Protein AF-A0A4Y2M0M2-F1 (afdb_monomer_lite)

Organism: Araneus ventricosus (NCBI:txid182803)

pLDDT: mean 76.75, std 19.06, range [30.55, 94.81]

Secondary structure (DSSP, 8-state):
-----PPPPS----PPP--S------HHHHHHHHHH-HHHHHHHHHHHHHHHHHHHHHHHHHHHHH-HHHHHHHHHHHHHHHHHHHHH----TT-HHHHHHHHHHHHHHHHHHHHHHHHHHHHH-TTSHHHHHHHHHHHHHHHHHHHHHHTTTS-HHHHHHHHHHHHHHHHHHHHHHHHHHHHHHHTT-

Structure (mmCIF, N/CA/C/O backbone):
data_AF-A0A4Y2M0M2-F1
#
_entry.id   AF-A0A4Y2M0M2-F1
#
loop_
_atom_site.group_PDB
_atom_site.id
_atom_site.type_symbol
_atom_site.label_atom_id
_atom_site.label_alt_id
_atom_site.label_comp_id
_atom_site.label_asym_id
_atom_site.label_entity_id
_atom_site.label_seq_id
_atom_site.pdbx_PDB_ins_code
_atom_site.Cartn_x
_atom_site.Cartn_y
_atom_site.Cartn_z
_atom_site.occupancy
_atom_site.B_iso_or_equiv
_atom_site.auth_seq_id
_atom_site.auth_comp_id
_atom_site.auth_asym_id
_atom_site.auth_atom_id
_atom_site.pdbx_PDB_model_num
ATOM 1 N N . MET A 1 1 ? 32.848 19.063 -36.554 1.00 35.59 1 MET A N 1
ATOM 2 C CA . MET A 1 1 ? 32.516 17.647 -36.826 1.00 35.59 1 MET A CA 1
ATOM 3 C C . MET A 1 1 ? 32.168 16.978 -35.506 1.00 35.59 1 MET A C 1
ATOM 5 O O . MET A 1 1 ? 33.042 16.790 -34.674 1.00 35.59 1 MET A O 1
ATOM 9 N N . VAL A 1 2 ? 30.878 16.736 -35.270 1.00 31.44 2 VAL A N 1
ATOM 10 C CA . VAL A 1 2 ? 30.364 16.090 -34.051 1.00 31.44 2 VAL A CA 1
ATOM 11 C C . VAL A 1 2 ? 30.591 14.578 -34.179 1.00 31.44 2 VAL A C 1
ATOM 13 O O . VAL A 1 2 ? 30.157 14.014 -35.184 1.00 31.44 2 VAL A O 1
ATOM 16 N N . PRO A 1 3 ? 31.245 13.890 -33.227 1.00 34.28 3 PRO A N 1
ATOM 17 C CA . PRO A 1 3 ? 31.418 12.447 -33.321 1.00 34.28 3 PRO A CA 1
ATOM 18 C C . PRO A 1 3 ? 30.090 11.746 -33.009 1.00 34.28 3 PRO A C 1
ATOM 20 O O . PRO A 1 3 ? 29.585 11.787 -31.887 1.00 34.28 3 PRO A O 1
ATOM 23 N N . THR A 1 4 ? 29.525 11.074 -34.007 1.00 38.69 4 THR A N 1
ATOM 24 C CA . THR A 1 4 ? 28.397 10.147 -33.873 1.00 38.69 4 THR A CA 1
ATOM 25 C C . THR A 1 4 ? 28.797 8.952 -33.002 1.00 38.69 4 THR A C 1
ATOM 27 O O . THR A 1 4 ? 29.524 8.059 -33.447 1.00 38.69 4 THR A O 1
ATOM 30 N N . ARG A 1 5 ? 28.327 8.916 -31.750 1.00 37.56 5 ARG A N 1
ATOM 31 C CA . ARG A 1 5 ? 28.535 7.790 -30.827 1.00 37.56 5 ARG A CA 1
ATOM 32 C C . ARG A 1 5 ? 27.680 6.596 -31.283 1.00 37.56 5 ARG A C 1
ATOM 34 O O . ARG A 1 5 ? 26.454 6.638 -31.206 1.00 37.56 5 ARG A O 1
ATOM 41 N N . ARG A 1 6 ? 28.340 5.548 -31.791 1.00 33.97 6 ARG A N 1
ATOM 42 C CA . ARG A 1 6 ? 27.739 4.259 -32.184 1.00 33.97 6 ARG A CA 1
ATOM 43 C C . ARG A 1 6 ? 26.926 3.660 -31.025 1.00 33.97 6 ARG A C 1
ATOM 45 O O . ARG A 1 6 ? 27.398 3.640 -29.890 1.00 33.97 6 ARG A O 1
ATOM 52 N N . ARG A 1 7 ? 25.731 3.135 -31.323 1.00 36.94 7 ARG A N 1
ATOM 53 C CA . ARG A 1 7 ? 24.948 2.280 -30.411 1.00 36.94 7 ARG A CA 1
ATOM 54 C C . ARG A 1 7 ? 25.727 0.982 -30.145 1.00 36.94 7 ARG A C 1
ATOM 56 O O . ARG A 1 7 ? 26.124 0.354 -31.127 1.00 36.94 7 ARG A O 1
ATOM 63 N N . PRO A 1 8 ? 25.918 0.531 -28.894 1.00 36.25 8 PRO A N 1
ATOM 64 C CA . PRO A 1 8 ? 26.320 -0.841 -28.643 1.00 36.25 8 PRO A CA 1
ATOM 65 C C . PRO A 1 8 ? 25.094 -1.754 -28.713 1.00 36.25 8 PRO A C 1
ATOM 67 O O . PRO A 1 8 ? 24.037 -1.470 -28.145 1.00 36.25 8 PRO A O 1
ATOM 70 N N . SER A 1 9 ? 25.269 -2.832 -29.466 1.00 32.31 9 SER A N 1
ATOM 71 C CA . SER A 1 9 ? 24.335 -3.923 -29.690 1.00 32.31 9 SER A CA 1
ATOM 72 C C . SER A 1 9 ? 23.872 -4.594 -28.398 1.00 32.31 9 SER A C 1
ATOM 74 O O . SER A 1 9 ? 24.621 -4.739 -27.434 1.00 32.31 9 SER A O 1
ATOM 76 N N . ALA A 1 10 ? 22.623 -5.051 -28.430 1.00 38.47 10 ALA A N 1
ATOM 77 C CA . ALA A 1 10 ? 22.003 -5.892 -27.423 1.00 38.47 10 ALA A CA 1
ATOM 78 C C . ALA A 1 10 ? 22.736 -7.239 -27.301 1.00 38.47 10 ALA A C 1
ATOM 80 O O . ALA A 1 10 ? 22.477 -8.141 -28.088 1.00 38.47 10 ALA A O 1
ATOM 81 N N . GLN A 1 11 ? 23.618 -7.389 -26.313 1.00 34.25 11 GLN A N 1
ATOM 82 C CA . GLN A 1 11 ? 24.075 -8.689 -25.819 1.00 34.25 11 GLN A CA 1
ATOM 83 C C . GLN A 1 11 ? 24.523 -8.552 -24.356 1.00 34.25 11 GLN A C 1
ATOM 85 O O . GLN A 1 11 ? 25.462 -7.826 -24.049 1.00 34.25 11 GLN A O 1
ATOM 90 N N . GLY A 1 12 ? 23.829 -9.262 -23.458 1.00 30.55 12 GLY A N 1
ATOM 91 C CA . GLY A 1 12 ? 24.252 -9.478 -22.072 1.00 30.55 12 GLY A CA 1
ATOM 92 C C . GLY A 1 12 ? 23.614 -8.562 -21.025 1.00 30.55 12 GLY A C 1
ATOM 93 O O . GLY A 1 12 ? 24.313 -7.775 -20.394 1.00 30.55 12 GLY A O 1
ATOM 94 N N . ILE A 1 13 ? 22.316 -8.727 -20.739 1.00 38.31 13 ILE A N 1
ATOM 95 C CA . ILE A 1 13 ? 21.733 -8.229 -19.478 1.00 38.31 13 ILE A CA 1
ATOM 96 C C . ILE A 1 13 ? 22.201 -9.161 -18.346 1.00 38.31 13 ILE A C 1
ATOM 98 O O . ILE A 1 13 ? 21.462 -9.994 -17.834 1.00 38.31 13 ILE A O 1
ATOM 102 N N . LYS A 1 14 ? 23.477 -9.053 -17.971 1.00 32.94 14 LYS A N 1
ATOM 103 C CA . LYS A 1 14 ? 23.904 -9.310 -16.596 1.00 32.94 14 LYS A CA 1
ATOM 104 C C . LYS A 1 14 ? 23.763 -7.969 -15.894 1.00 32.94 14 LYS A C 1
ATOM 106 O O . LYS A 1 14 ? 24.496 -7.043 -16.228 1.00 32.94 14 LYS A O 1
ATOM 111 N N . CYS A 1 15 ? 22.815 -7.853 -14.960 1.00 40.50 15 CYS A N 1
ATOM 112 C CA . CYS A 1 15 ? 22.753 -6.697 -14.067 1.00 40.50 15 CYS A CA 1
ATOM 113 C C . CYS A 1 15 ? 24.156 -6.473 -13.479 1.00 40.50 15 CYS A C 1
ATOM 115 O O . CYS A 1 15 ? 24.675 -7.383 -12.821 1.00 40.50 15 CYS A O 1
ATOM 117 N N . PRO A 1 16 ? 24.806 -5.323 -13.731 1.00 37.44 16 PRO A N 1
ATOM 118 C CA . PRO A 1 16 ? 26.110 -5.076 -13.157 1.00 37.44 16 PRO A CA 1
ATOM 119 C C . PRO A 1 16 ? 25.936 -4.965 -11.643 1.00 37.44 16 PRO A C 1
ATOM 121 O O . PRO A 1 16 ? 25.088 -4.214 -11.153 1.00 37.44 16 PRO A O 1
ATOM 124 N N . LYS A 1 17 ? 26.736 -5.737 -10.897 1.00 38.19 17 LYS A N 1
ATOM 125 C CA . LYS A 1 17 ? 26.988 -5.456 -9.482 1.00 38.19 17 LYS A CA 1
ATOM 126 C C . LYS A 1 17 ? 27.369 -3.981 -9.380 1.00 38.19 17 LYS A C 1
ATOM 128 O O . LYS A 1 17 ? 28.290 -3.533 -10.056 1.00 38.19 17 LYS A O 1
ATOM 133 N N . VAL A 1 18 ? 26.621 -3.267 -8.546 1.00 46.16 18 VAL A N 1
ATOM 134 C CA . VAL A 1 18 ? 26.818 -1.869 -8.167 1.00 46.16 18 VAL A CA 1
ATOM 135 C C . VAL A 1 18 ? 28.297 -1.612 -7.869 1.00 46.16 18 VAL A C 1
ATOM 137 O O . VAL A 1 18 ? 28.830 -2.063 -6.855 1.00 46.16 18 VAL A O 1
ATOM 140 N N . HIS A 1 19 ? 28.954 -0.868 -8.753 1.00 33.09 19 HIS A N 1
ATOM 141 C CA . HIS A 1 19 ? 30.190 -0.172 -8.442 1.00 33.09 19 HIS A CA 1
ATOM 142 C C . HIS A 1 19 ? 30.043 1.276 -8.906 1.00 33.09 19 HIS A C 1
ATOM 144 O O . HIS A 1 19 ? 29.749 1.535 -10.070 1.00 33.09 19 HIS A O 1
ATOM 150 N N . SER A 1 20 ? 30.218 2.181 -7.943 1.00 33.91 20 SER A N 1
ATOM 151 C CA . SER A 1 20 ? 30.121 3.644 -8.010 1.00 33.91 20 SER A CA 1
ATOM 152 C C . SER A 1 20 ? 28.729 4.288 -7.987 1.00 33.91 20 SER A C 1
ATOM 154 O O . SER A 1 20 ? 28.052 4.432 -8.998 1.00 33.91 20 SER A O 1
ATOM 156 N N . GLY A 1 21 ? 28.406 4.826 -6.804 1.00 35.12 21 GLY A N 1
ATOM 157 C CA . GLY A 1 21 ? 27.997 6.228 -6.681 1.00 35.12 21 GLY A CA 1
ATOM 158 C C . GLY A 1 21 ? 26.498 6.524 -6.637 1.00 35.12 21 GLY A C 1
ATOM 159 O O . GLY A 1 21 ? 25.884 6.791 -7.659 1.00 35.12 21 GLY A O 1
ATOM 160 N N . HIS A 1 22 ? 25.955 6.610 -5.419 1.00 37.56 22 HIS A N 1
ATOM 161 C CA . HIS A 1 22 ? 24.947 7.614 -5.043 1.00 37.56 22 HIS A CA 1
ATOM 162 C C . HIS A 1 22 ? 23.673 7.727 -5.911 1.00 37.56 22 HIS A C 1
ATOM 164 O O . HIS A 1 22 ? 23.227 8.824 -6.240 1.00 37.56 22 HIS A O 1
ATOM 170 N N . ILE A 1 23 ? 23.005 6.610 -6.211 1.00 44.38 23 ILE A N 1
ATOM 171 C CA . ILE A 1 23 ? 21.595 6.658 -6.629 1.00 44.38 23 ILE A CA 1
ATOM 172 C C . ILE A 1 23 ? 20.773 5.894 -5.589 1.00 44.38 23 ILE A C 1
ATOM 174 O O . ILE A 1 23 ? 20.926 4.675 -5.502 1.00 44.38 23 ILE A O 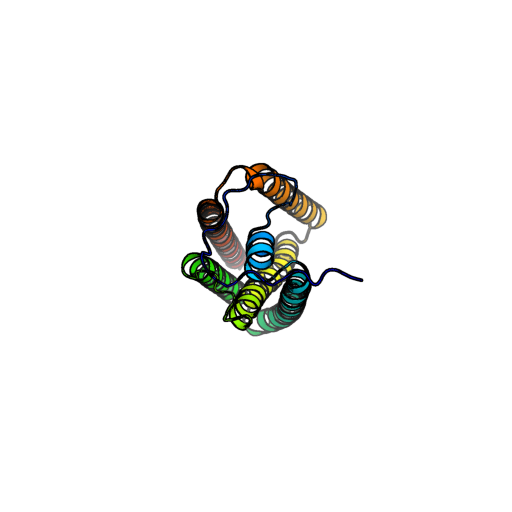1
ATOM 178 N N . PRO A 1 24 ? 19.912 6.561 -4.791 1.00 41.69 24 PRO A N 1
ATOM 179 C CA . PRO A 1 24 ? 19.039 5.873 -3.848 1.00 41.69 24 PRO A CA 1
ATOM 180 C C . PRO A 1 24 ? 18.139 4.901 -4.618 1.00 41.69 24 PRO A C 1
ATOM 182 O O . PRO A 1 24 ? 17.241 5.291 -5.370 1.00 41.69 24 PRO A O 1
ATOM 185 N N . ALA A 1 25 ? 18.452 3.616 -4.464 1.00 43.34 25 ALA A N 1
ATOM 186 C CA . ALA A 1 25 ? 17.849 2.496 -5.163 1.00 43.34 25 ALA A CA 1
ATOM 187 C C . ALA A 1 25 ? 16.499 2.139 -4.532 1.00 43.34 25 ALA A C 1
ATOM 189 O O . ALA A 1 25 ? 16.374 1.164 -3.787 1.00 43.34 25 ALA A O 1
ATOM 190 N N . THR A 1 26 ? 15.462 2.922 -4.831 1.00 52.66 26 THR A N 1
ATOM 191 C CA . THR A 1 26 ? 14.105 2.375 -4.802 1.00 52.66 26 THR A CA 1
ATOM 192 C C . THR A 1 26 ? 13.994 1.396 -5.964 1.00 52.66 26 THR A C 1
ATOM 194 O O . THR A 1 26 ? 14.307 1.730 -7.106 1.00 52.66 26 THR A O 1
ATOM 197 N N . SER A 1 27 ? 13.602 0.162 -5.662 1.00 54.56 27 SER A N 1
ATOM 198 C CA . SER A 1 27 ? 13.666 -1.008 -6.545 1.00 54.56 27 SER A CA 1
ATOM 199 C C . SER A 1 27 ? 13.225 -0.729 -7.991 1.00 54.56 27 SER A C 1
ATOM 201 O O . SER A 1 27 ? 13.912 -1.116 -8.931 1.00 54.56 27 SER A O 1
ATOM 203 N N . LEU A 1 28 ? 12.143 0.033 -8.187 1.00 54.34 28 LEU A N 1
ATOM 204 C CA . LEU A 1 28 ? 11.620 0.388 -9.511 1.00 54.34 28 LEU A CA 1
ATOM 205 C C . LEU A 1 28 ? 12.538 1.340 -10.302 1.00 54.34 28 LEU A C 1
ATOM 207 O O . LEU A 1 28 ? 12.693 1.200 -11.512 1.00 54.34 28 LEU A O 1
ATOM 211 N N . ARG A 1 29 ? 13.178 2.297 -9.619 1.00 50.28 29 ARG A N 1
ATOM 212 C CA . ARG A 1 29 ? 14.066 3.297 -10.227 1.00 50.28 29 ARG A CA 1
ATOM 213 C C . ARG A 1 29 ? 15.319 2.636 -10.787 1.00 50.28 29 ARG A C 1
ATOM 215 O O . ARG A 1 29 ? 15.722 2.951 -11.900 1.00 50.28 29 ARG A O 1
ATOM 222 N N . SER A 1 30 ? 15.888 1.687 -10.043 1.00 53.69 30 SER A N 1
ATOM 223 C CA . SER A 1 30 ? 17.047 0.897 -10.469 1.00 53.69 30 SER A CA 1
ATOM 224 C C . SER A 1 30 ? 16.707 -0.044 -11.625 1.00 53.69 30 SER A C 1
ATOM 226 O O . SER A 1 30 ? 17.482 -0.128 -12.574 1.00 53.69 30 SER A O 1
ATOM 228 N N . TYR A 1 31 ? 15.534 -0.688 -11.600 1.00 56.09 31 TYR A N 1
ATOM 229 C CA . TYR A 1 31 ? 15.081 -1.551 -12.696 1.00 56.09 31 TYR A CA 1
ATOM 230 C C . TYR A 1 31 ? 14.833 -0.775 -13.996 1.00 56.09 31 TYR A C 1
ATOM 232 O O . TYR A 1 31 ? 15.357 -1.149 -15.044 1.00 56.09 31 TYR A O 1
ATOM 240 N N . VAL A 1 32 ? 14.091 0.335 -13.942 1.00 52.12 32 VAL A N 1
ATOM 241 C CA . VAL A 1 32 ? 13.743 1.115 -15.141 1.00 52.12 32 VAL A CA 1
ATOM 242 C C . VAL A 1 32 ? 14.950 1.896 -15.675 1.00 52.12 32 VAL A C 1
ATOM 244 O O . VAL A 1 32 ? 15.157 1.937 -16.886 1.00 52.12 32 VAL A O 1
ATOM 247 N N . ALA A 1 33 ? 15.804 2.449 -14.806 1.00 56.19 33 ALA A N 1
ATOM 248 C CA . ALA A 1 33 ? 17.026 3.121 -15.252 1.00 56.19 33 ALA A CA 1
ATOM 249 C C . ALA A 1 33 ? 18.014 2.147 -15.917 1.00 56.19 33 ALA A C 1
ATOM 251 O O . ALA A 1 33 ? 18.638 2.517 -16.909 1.00 56.19 33 ALA A O 1
ATOM 252 N N . CYS A 1 34 ? 18.118 0.910 -15.416 1.00 53.72 34 CYS A N 1
ATOM 253 C CA . CYS A 1 34 ? 18.992 -0.120 -15.982 1.00 53.72 34 CYS A CA 1
ATOM 254 C C . CYS A 1 34 ? 18.458 -0.705 -17.303 1.00 53.72 34 CYS A C 1
ATOM 256 O O . CYS A 1 34 ? 19.256 -1.045 -18.171 1.00 53.72 34 CYS A O 1
ATOM 258 N N . ALA A 1 35 ? 17.135 -0.831 -17.464 1.00 54.22 35 ALA A N 1
ATOM 259 C CA . ALA A 1 35 ? 16.522 -1.472 -18.632 1.00 54.22 35 ALA A CA 1
ATOM 260 C C . ALA A 1 35 ? 16.123 -0.496 -19.758 1.00 54.22 35 ALA A C 1
ATOM 262 O O . ALA A 1 35 ? 16.115 -0.893 -20.923 1.00 54.22 35 ALA A O 1
ATOM 263 N N . TRP A 1 36 ? 15.783 0.759 -19.436 1.00 49.75 36 TRP A N 1
ATOM 264 C CA . TRP A 1 36 ? 15.145 1.699 -20.377 1.00 49.75 36 TRP A CA 1
ATOM 265 C C . TRP A 1 36 ? 15.691 3.133 -20.332 1.00 49.75 36 TRP A C 1
ATOM 267 O O . TRP A 1 36 ? 15.347 3.954 -21.177 1.00 49.75 36 TRP A O 1
ATOM 277 N N . GLY A 1 37 ? 16.550 3.467 -19.369 1.00 54.44 37 GLY A N 1
ATOM 278 C CA . GLY A 1 37 ? 17.075 4.823 -19.204 1.00 54.44 37 GLY A CA 1
ATOM 279 C C . GLY A 1 37 ? 16.187 5.743 -18.355 1.00 54.44 37 GLY A C 1
ATOM 280 O O . GLY A 1 37 ? 15.002 5.508 -18.117 1.00 54.44 37 GLY A O 1
ATOM 281 N N . THR A 1 38 ? 16.798 6.814 -17.850 1.00 59.97 38 THR A N 1
ATOM 282 C CA . THR A 1 38 ? 16.269 7.669 -16.772 1.00 59.97 38 THR A CA 1
ATOM 283 C C . THR A 1 38 ? 15.042 8.501 -17.151 1.00 59.97 38 THR A C 1
ATOM 285 O O . THR A 1 38 ? 14.246 8.825 -16.272 1.00 59.97 38 THR A O 1
ATOM 288 N N . TYR A 1 39 ? 14.839 8.801 -18.438 1.00 63.53 39 TYR A N 1
ATOM 289 C CA . TYR A 1 39 ? 13.699 9.596 -18.918 1.00 63.53 39 TYR A CA 1
ATOM 290 C C . TYR A 1 39 ? 12.352 8.859 -18.781 1.00 63.53 39 TYR A C 1
ATOM 292 O O . TYR A 1 39 ? 11.344 9.455 -18.405 1.00 63.53 39 TYR A O 1
ATOM 300 N N . HIS A 1 40 ? 12.329 7.540 -18.993 1.00 68.56 40 HIS A N 1
ATOM 301 C CA . HIS A 1 40 ? 11.092 6.749 -18.931 1.00 68.56 40 HIS A CA 1
ATOM 302 C C . HIS A 1 40 ? 10.623 6.456 -17.500 1.00 68.56 40 HIS A C 1
ATOM 304 O O . HIS A 1 40 ? 9.445 6.176 -17.284 1.00 68.56 40 HIS A O 1
ATOM 310 N N . VAL A 1 41 ? 11.513 6.594 -16.512 1.00 74.62 41 VAL A N 1
ATOM 311 C CA . VAL A 1 41 ? 11.182 6.454 -15.085 1.00 74.62 41 VAL A CA 1
ATOM 312 C C . VAL A 1 41 ? 10.111 7.465 -14.672 1.00 74.62 41 VAL A C 1
ATOM 314 O O . VAL A 1 41 ? 9.189 7.117 -13.936 1.00 74.62 41 VAL A O 1
ATOM 317 N N . GLY A 1 42 ? 10.204 8.702 -15.173 1.00 78.44 42 GLY A N 1
ATOM 318 C CA . GLY A 1 42 ? 9.215 9.744 -14.901 1.00 78.44 42 GLY A CA 1
ATOM 319 C C . GLY A 1 42 ? 7.836 9.391 -15.457 1.00 78.44 42 GLY A C 1
ATOM 320 O O . GLY A 1 42 ? 6.839 9.547 -14.761 1.00 78.44 42 GLY A O 1
ATOM 321 N N . LEU A 1 43 ? 7.773 8.827 -16.668 1.00 81.62 43 LEU A N 1
ATOM 322 C CA . LEU A 1 43 ? 6.505 8.448 -17.301 1.00 81.62 43 LEU A CA 1
ATOM 323 C C . LEU A 1 43 ? 5.804 7.306 -16.544 1.00 81.62 43 LEU A C 1
ATOM 325 O O . LEU A 1 43 ? 4.590 7.331 -16.350 1.00 81.62 43 LEU A O 1
ATOM 329 N N . VAL A 1 44 ? 6.575 6.333 -16.051 1.00 84.25 44 VAL A N 1
ATOM 330 C CA . VAL A 1 44 ? 6.068 5.254 -15.187 1.00 84.25 44 VAL A CA 1
ATOM 331 C C . VAL A 1 44 ? 5.594 5.808 -13.836 1.00 84.25 44 VAL A C 1
ATOM 333 O O . VAL A 1 44 ? 4.548 5.401 -13.335 1.00 84.25 44 VAL A O 1
ATOM 336 N N . ALA A 1 45 ? 6.304 6.787 -13.265 1.00 83.31 45 ALA A N 1
ATOM 337 C CA . ALA A 1 45 ? 5.895 7.444 -12.022 1.00 83.31 45 ALA A CA 1
ATOM 338 C C . ALA A 1 45 ? 4.587 8.243 -12.169 1.00 83.31 45 ALA A C 1
ATOM 340 O O . ALA A 1 45 ? 3.765 8.240 -11.254 1.00 83.31 45 ALA A O 1
ATOM 341 N N . VAL A 1 46 ? 4.351 8.876 -13.325 1.00 90.75 46 VAL A N 1
ATOM 342 C CA . VAL A 1 46 ? 3.068 9.534 -13.627 1.00 90.75 46 VAL A CA 1
ATOM 343 C C . VAL A 1 46 ? 1.935 8.509 -13.679 1.00 90.75 46 VAL A C 1
ATOM 345 O O . VAL A 1 46 ? 0.893 8.732 -13.070 1.00 90.75 46 VAL A O 1
ATOM 348 N N . CYS A 1 47 ? 2.142 7.360 -14.333 1.00 90.62 47 CYS A N 1
ATOM 349 C CA . CYS A 1 47 ? 1.149 6.279 -14.371 1.00 90.62 47 CYS A CA 1
ATOM 350 C C . CYS A 1 47 ? 0.797 5.775 -12.963 1.00 90.62 47 CYS A C 1
ATOM 352 O O . CYS A 1 47 ? -0.379 5.663 -12.621 1.00 90.62 47 CYS A O 1
ATOM 354 N N . TYR A 1 48 ? 1.811 5.565 -12.123 1.00 90.06 48 TYR A N 1
ATOM 355 C CA . TYR A 1 48 ? 1.630 5.245 -10.709 1.00 90.06 48 TYR A CA 1
ATOM 356 C C . TYR A 1 48 ? 0.801 6.310 -9.969 1.00 90.06 48 TYR A C 1
ATOM 358 O O . TYR A 1 48 ? -0.130 5.965 -9.241 1.00 90.06 48 TYR A O 1
ATOM 366 N N . GLY A 1 49 ? 1.096 7.597 -10.179 1.00 90.75 49 GLY A N 1
ATOM 367 C CA . GLY A 1 49 ? 0.362 8.705 -9.565 1.00 90.75 49 GLY A CA 1
ATOM 368 C C . GLY A 1 49 ? -1.110 8.754 -9.981 1.00 90.75 49 GLY A C 1
ATOM 369 O O . GLY A 1 49 ? -1.985 8.864 -9.123 1.00 90.75 49 GLY A O 1
ATOM 370 N N . VAL A 1 50 ? -1.397 8.600 -11.278 1.00 94.81 50 VAL A N 1
ATOM 371 C CA . VAL A 1 50 ? -2.772 8.552 -11.808 1.00 94.81 50 VAL A CA 1
ATOM 372 C C . VAL A 1 50 ? -3.533 7.356 -11.239 1.00 94.81 50 VAL A C 1
ATOM 374 O O . VAL A 1 50 ? -4.657 7.514 -10.767 1.00 94.81 50 VAL A O 1
ATOM 377 N N . ALA A 1 51 ? -2.912 6.174 -11.227 1.00 93.38 51 ALA A N 1
ATOM 378 C CA . ALA A 1 51 ? -3.511 4.966 -10.670 1.00 93.38 51 ALA A CA 1
ATOM 379 C C . ALA A 1 51 ? -3.822 5.115 -9.171 1.00 93.38 51 ALA A C 1
ATOM 381 O O . ALA A 1 51 ? -4.900 4.723 -8.731 1.00 93.38 51 ALA A O 1
ATOM 382 N N . CYS A 1 52 ? -2.916 5.733 -8.408 1.00 94.00 52 CYS A N 1
ATOM 383 C CA . CYS A 1 52 ? -3.090 6.028 -6.985 1.00 94.00 52 CYS A CA 1
ATOM 384 C C . CYS A 1 52 ? -4.236 7.019 -6.724 1.00 94.00 52 CYS A C 1
ATOM 386 O O . CYS A 1 52 ? -5.063 6.803 -5.835 1.00 94.00 52 CYS A O 1
ATOM 388 N N . GLY A 1 53 ? -4.328 8.091 -7.516 1.00 93.56 53 GLY A N 1
ATOM 389 C CA . GLY A 1 53 ? -5.420 9.061 -7.412 1.00 93.56 53 GLY A CA 1
ATOM 390 C C . GLY A 1 53 ? -6.776 8.435 -7.740 1.00 93.56 53 GLY A C 1
ATOM 391 O O . GLY A 1 53 ? -7.718 8.544 -6.955 1.00 93.56 53 GLY A O 1
ATOM 392 N N . ALA A 1 54 ? -6.860 7.711 -8.860 1.00 94.62 54 ALA A N 1
ATOM 393 C CA . ALA A 1 54 ? -8.083 7.038 -9.287 1.00 94.62 54 ALA A CA 1
ATOM 394 C C . ALA A 1 54 ? -8.550 5.983 -8.271 1.00 94.62 54 ALA A C 1
ATOM 396 O O . ALA A 1 54 ? -9.734 5.934 -7.932 1.00 94.62 54 ALA A O 1
ATOM 397 N N . SER A 1 55 ? -7.633 5.170 -7.734 1.00 92.44 55 SER A N 1
ATOM 398 C CA . SER A 1 55 ? -7.976 4.142 -6.747 1.00 92.44 55 SER A CA 1
ATOM 399 C C . SER A 1 55 ? -8.395 4.733 -5.400 1.00 92.44 55 SER A C 1
ATOM 401 O O . SER A 1 55 ? -9.293 4.195 -4.752 1.00 92.44 55 SER A O 1
ATOM 403 N N . SER A 1 56 ? -7.820 5.868 -4.994 1.00 92.94 56 SER A N 1
ATOM 404 C CA . SER A 1 56 ? -8.226 6.580 -3.776 1.00 92.94 56 SER A CA 1
ATOM 405 C C . SER A 1 56 ? -9.678 7.062 -3.866 1.00 92.94 56 SER A C 1
ATOM 407 O O . SER A 1 56 ? -10.458 6.834 -2.944 1.00 92.94 56 SER A O 1
ATOM 409 N N . LEU A 1 57 ? -10.075 7.647 -5.001 1.00 92.25 57 LEU A N 1
ATOM 410 C CA . LEU A 1 57 ? -11.457 8.084 -5.231 1.00 92.25 57 LEU A CA 1
ATOM 411 C C . LEU A 1 57 ? -12.424 6.896 -5.298 1.00 92.25 57 LEU A C 1
ATOM 413 O O . LEU A 1 57 ? -13.458 6.892 -4.627 1.00 92.25 57 LEU A O 1
ATOM 417 N N . LEU A 1 58 ? -12.063 5.864 -6.068 1.00 91.31 58 LEU A N 1
ATOM 418 C CA . LEU A 1 58 ? -12.895 4.676 -6.238 1.00 91.31 58 LEU A CA 1
ATOM 419 C C . LEU A 1 58 ? -13.094 3.935 -4.915 1.00 91.31 58 LEU A C 1
ATOM 421 O O . LEU A 1 58 ? -14.204 3.516 -4.605 1.00 91.31 58 LEU A O 1
ATOM 425 N N . SER A 1 59 ? -12.041 3.806 -4.107 1.00 89.44 59 SER A N 1
ATOM 426 C CA . SER A 1 59 ? -12.128 3.125 -2.817 1.00 89.44 59 SER A CA 1
ATOM 427 C C . SER A 1 59 ? -13.064 3.844 -1.845 1.00 89.44 59 SER A C 1
ATOM 429 O O . SER A 1 59 ? -13.834 3.175 -1.162 1.00 89.44 59 SER A O 1
ATOM 431 N N . GLY A 1 60 ? -13.084 5.182 -1.831 1.00 86.31 60 GLY A N 1
ATOM 432 C CA . GLY A 1 60 ? -14.040 5.954 -1.029 1.00 86.31 60 GLY A CA 1
ATOM 433 C C . GLY A 1 60 ? -15.493 5.683 -1.427 1.00 86.31 60 GLY A C 1
ATOM 434 O O . GLY A 1 60 ? -16.347 5.463 -0.566 1.00 86.31 60 GLY A O 1
ATOM 435 N N . TRP A 1 61 ? -15.766 5.612 -2.732 1.00 87.62 61 TRP A N 1
ATOM 436 C CA . TRP A 1 61 ? -17.085 5.233 -3.239 1.00 87.62 61 TRP A CA 1
ATOM 437 C C . TRP A 1 61 ? -17.436 3.772 -2.904 1.00 87.62 61 TRP A C 1
ATOM 439 O O . TRP A 1 61 ? -18.529 3.497 -2.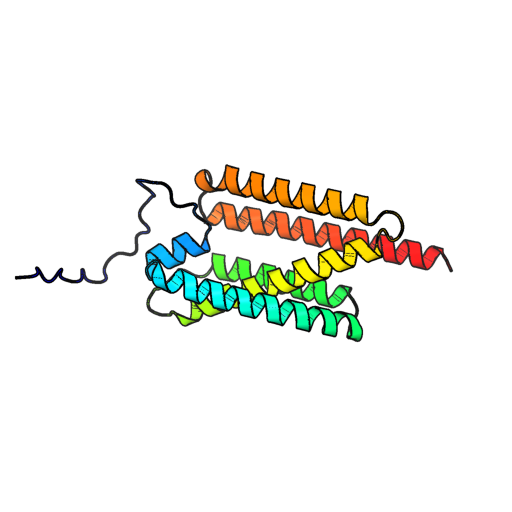409 1.00 87.62 61 TRP A O 1
ATOM 449 N N . CYS A 1 62 ? -16.493 2.840 -3.076 1.00 86.31 62 CYS A N 1
ATOM 450 C CA . CYS A 1 62 ? -16.685 1.427 -2.747 1.00 86.31 62 CYS A CA 1
ATOM 451 C C . CYS A 1 62 ? -16.950 1.189 -1.258 1.00 86.31 62 CYS A C 1
ATOM 453 O O . CYS A 1 62 ? -17.800 0.364 -0.933 1.00 86.31 62 CYS A O 1
ATOM 455 N N . VAL A 1 63 ? -16.282 1.901 -0.346 1.00 86.38 63 VAL A N 1
ATOM 456 C CA . VAL A 1 63 ? -16.538 1.760 1.099 1.00 86.38 63 VAL A CA 1
ATOM 457 C C . VAL A 1 63 ? -17.961 2.179 1.452 1.00 86.38 63 VAL A C 1
ATOM 459 O O . VAL A 1 63 ? -18.586 1.540 2.298 1.00 86.38 63 VAL A O 1
ATOM 462 N N . ARG A 1 64 ? -18.511 3.189 0.767 1.00 83.56 64 ARG A N 1
ATOM 463 C CA . ARG A 1 64 ? -19.895 3.630 0.976 1.00 83.56 64 ARG A CA 1
ATOM 464 C C . ARG A 1 64 ? -20.928 2.573 0.573 1.00 83.56 64 ARG A C 1
ATOM 466 O O . ARG A 1 64 ? -22.008 2.560 1.150 1.00 83.56 64 ARG A O 1
ATOM 473 N N . HIS A 1 65 ? -20.626 1.720 -0.407 1.00 83.62 65 HIS A N 1
ATOM 474 C CA . HIS A 1 65 ? -21.556 0.697 -0.907 1.00 83.62 65 HIS A CA 1
ATOM 475 C C . HIS A 1 65 ? -21.326 -0.698 -0.313 1.00 83.62 65 HIS A C 1
ATOM 477 O O . HIS A 1 65 ? -22.280 -1.362 0.075 1.00 83.62 65 HIS A O 1
ATOM 483 N N . CYS A 1 66 ? -20.074 -1.147 -0.224 1.00 82.19 66 CYS A N 1
ATOM 484 C CA . CYS A 1 66 ? -19.722 -2.517 0.164 1.00 82.19 66 CYS A CA 1
ATOM 485 C C . CYS A 1 66 ? -19.206 -2.627 1.608 1.00 82.19 66 CYS A C 1
ATOM 487 O O . CYS A 1 66 ? -18.942 -3.727 2.091 1.00 82.19 66 CYS A O 1
ATOM 489 N N . GLY A 1 67 ? -19.026 -1.501 2.302 1.00 81.56 67 GLY A N 1
ATOM 490 C CA . GLY A 1 67 ? -18.371 -1.454 3.604 1.00 81.56 67 GLY A CA 1
ATOM 491 C C . GLY A 1 67 ? -16.842 -1.528 3.517 1.00 81.56 67 GLY A C 1
ATOM 492 O O . GLY A 1 67 ? -16.239 -1.708 2.459 1.00 81.56 67 GLY A O 1
ATOM 493 N N . ARG A 1 68 ? -16.188 -1.366 4.671 1.00 81.00 68 ARG A N 1
ATOM 494 C CA . ARG A 1 68 ? -14.730 -1.171 4.779 1.00 81.00 68 ARG A CA 1
ATOM 495 C C . ARG A 1 68 ? -13.908 -2.454 4.594 1.00 81.00 68 ARG A C 1
ATOM 497 O O . ARG A 1 68 ? -12.859 -2.4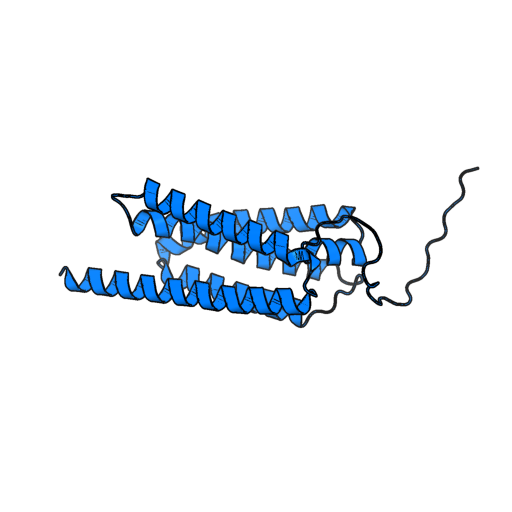30 3.952 1.00 81.00 68 ARG A O 1
ATOM 504 N N . ARG A 1 69 ? -14.404 -3.580 5.117 1.00 84.31 69 ARG A N 1
ATOM 505 C CA . ARG A 1 69 ? -13.734 -4.895 5.091 1.00 84.31 69 ARG A CA 1
ATOM 506 C C . ARG A 1 69 ? -13.376 -5.386 3.682 1.00 84.31 69 ARG A C 1
ATOM 508 O O . ARG A 1 69 ? -12.203 -5.690 3.465 1.00 84.31 69 ARG A O 1
ATOM 515 N N . PRO A 1 70 ? -14.308 -5.444 2.706 1.00 85.81 70 PRO A N 1
ATOM 516 C CA . PRO A 1 70 ? -13.972 -5.950 1.378 1.00 85.81 70 PRO A CA 1
ATOM 517 C C . PRO A 1 70 ? -12.947 -5.065 0.661 1.00 85.81 70 PRO A C 1
ATOM 519 O O . PRO A 1 70 ? -12.072 -5.582 -0.028 1.00 85.81 70 PRO A O 1
ATOM 522 N N . VAL A 1 71 ? -12.963 -3.748 0.879 1.00 89.38 71 VAL A N 1
ATOM 523 C CA . VAL A 1 71 ? -11.996 -2.834 0.249 1.00 89.38 71 VAL A CA 1
ATOM 524 C C . VAL A 1 71 ? -10.564 -3.119 0.716 1.00 89.38 71 VAL A C 1
ATOM 526 O O . VAL A 1 71 ? -9.652 -3.196 -0.111 1.00 89.38 71 VAL A O 1
ATOM 529 N N . PHE A 1 72 ? -10.363 -3.375 2.012 1.00 89.44 72 PHE A N 1
ATOM 530 C CA . PHE A 1 72 ? -9.058 -3.792 2.534 1.00 89.44 72 PHE A CA 1
ATOM 531 C C . PHE A 1 72 ? -8.647 -5.195 2.066 1.00 89.44 72 PHE A C 1
ATOM 533 O O . PHE A 1 72 ? -7.468 -5.409 1.775 1.00 89.44 72 PHE A O 1
ATOM 540 N N . THR A 1 73 ? -9.592 -6.134 1.918 1.00 89.12 73 THR A N 1
ATOM 541 C CA . THR A 1 73 ? -9.285 -7.471 1.368 1.00 89.12 73 THR A CA 1
ATOM 542 C C . THR A 1 73 ? -8.779 -7.384 -0.072 1.00 89.12 73 THR A C 1
ATOM 544 O O . THR A 1 73 ? -7.763 -7.994 -0.404 1.00 89.12 73 THR A O 1
ATOM 547 N N . VAL A 1 74 ? -9.409 -6.554 -0.911 1.00 91.06 74 VAL A N 1
ATOM 548 C CA . VAL A 1 74 ? -8.974 -6.315 -2.293 1.00 91.06 74 VAL A CA 1
ATOM 549 C C . VAL A 1 74 ? -7.579 -5.694 -2.310 1.00 91.06 74 VAL A C 1
ATOM 551 O O . VAL A 1 74 ? -6.718 -6.150 -3.059 1.00 91.06 74 VAL A O 1
ATOM 554 N N . ALA A 1 75 ? -7.308 -4.715 -1.443 1.00 91.31 75 ALA A N 1
ATOM 555 C CA . ALA A 1 75 ? -5.984 -4.102 -1.344 1.00 91.31 75 ALA A CA 1
ATOM 556 C C . ALA A 1 75 ? -4.886 -5.108 -0.957 1.00 91.31 75 ALA A C 1
ATOM 558 O O . ALA A 1 75 ? -3.781 -5.041 -1.503 1.00 91.31 75 ALA A O 1
ATOM 559 N N . ALA A 1 76 ? -5.186 -6.044 -0.050 1.00 91.06 76 ALA A N 1
ATOM 560 C CA . ALA A 1 76 ? -4.268 -7.106 0.354 1.00 91.06 76 ALA A CA 1
ATOM 561 C C . ALA A 1 76 ? -3.975 -8.074 -0.800 1.00 91.06 76 ALA A C 1
ATOM 563 O O . ALA A 1 76 ? -2.813 -8.385 -1.064 1.00 91.06 76 ALA A O 1
ATOM 564 N N . VAL A 1 77 ? -5.009 -8.498 -1.534 1.00 92.12 77 VAL A N 1
ATOM 565 C CA . VAL A 1 77 ? -4.857 -9.376 -2.706 1.00 92.12 77 VAL A CA 1
ATOM 566 C C . VAL A 1 77 ? -4.025 -8.690 -3.788 1.00 92.12 77 VAL A C 1
ATOM 568 O O . VAL A 1 77 ? -3.062 -9.278 -4.277 1.00 92.12 77 VAL A O 1
ATOM 571 N N . VAL A 1 78 ? -4.325 -7.429 -4.116 1.00 91.94 78 VAL A N 1
ATOM 572 C CA . VAL A 1 78 ? -3.558 -6.660 -5.112 1.00 91.94 78 VAL A CA 1
ATOM 573 C C . VAL A 1 78 ? -2.095 -6.512 -4.687 1.00 91.94 78 VAL A C 1
ATOM 575 O O . VAL A 1 78 ? -1.213 -6.608 -5.540 1.00 91.94 78 VAL A O 1
ATOM 578 N N . ASN A 1 79 ? -1.806 -6.350 -3.390 1.00 91.69 79 ASN A N 1
ATOM 579 C CA . ASN A 1 79 ? -0.430 -6.312 -2.886 1.00 91.69 79 ASN A CA 1
ATOM 580 C C . ASN A 1 79 ? 0.317 -7.621 -3.156 1.00 91.69 79 ASN A C 1
ATOM 582 O O . ASN A 1 79 ? 1.396 -7.613 -3.743 1.00 91.69 79 ASN A O 1
ATOM 586 N N . VAL A 1 80 ? -0.273 -8.753 -2.756 1.00 90.31 80 VAL A N 1
ATOM 587 C CA . VAL A 1 80 ? 0.340 -10.076 -2.927 1.00 90.31 80 VAL A CA 1
ATOM 588 C C . VAL A 1 80 ? 0.561 -10.361 -4.409 1.00 90.31 80 VAL A C 1
ATOM 590 O O . VAL A 1 80 ? 1.663 -10.741 -4.792 1.00 90.31 80 VAL A O 1
ATOM 593 N N . VAL A 1 81 ? -0.437 -10.092 -5.256 1.00 90.50 81 VAL A N 1
ATOM 594 C CA . VAL A 1 81 ? -0.320 -10.239 -6.714 1.00 90.50 81 VAL A CA 1
ATOM 595 C C . VAL A 1 81 ? 0.807 -9.366 -7.264 1.00 90.50 81 VAL A C 1
ATOM 597 O O . VAL A 1 81 ? 1.612 -9.847 -8.056 1.00 90.50 81 VAL A O 1
ATOM 600 N N . SER A 1 82 ? 0.920 -8.113 -6.817 1.00 86.75 82 SER A N 1
ATOM 601 C CA . SER A 1 82 ? 1.972 -7.193 -7.268 1.00 86.75 82 SER A CA 1
ATOM 602 C C . SER A 1 82 ?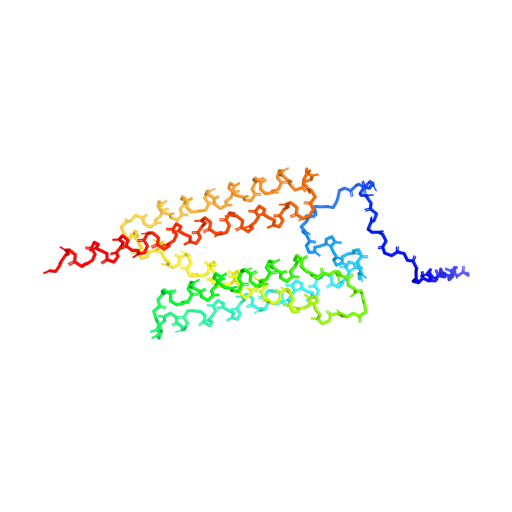 3.368 -7.674 -6.871 1.00 86.75 82 SER A C 1
ATOM 604 O O . SER A 1 82 ? 4.284 -7.655 -7.692 1.00 86.75 82 SER A O 1
ATOM 606 N N . VAL A 1 83 ? 3.542 -8.139 -5.630 1.00 84.62 83 VAL A N 1
ATOM 607 C CA . VAL A 1 83 ? 4.832 -8.641 -5.135 1.00 84.62 83 VAL A CA 1
ATOM 608 C C . VAL A 1 83 ? 5.216 -9.951 -5.824 1.00 84.62 83 VAL A C 1
ATOM 610 O O . VAL A 1 83 ? 6.361 -10.096 -6.247 1.00 84.62 83 VAL A O 1
ATOM 613 N N . VAL A 1 84 ? 4.273 -10.879 -6.002 1.00 86.00 84 VAL A N 1
ATOM 614 C CA . VAL A 1 84 ? 4.501 -12.135 -6.736 1.00 86.00 84 VAL A CA 1
ATOM 615 C C . VAL A 1 84 ? 4.856 -11.852 -8.194 1.00 86.00 84 VAL A C 1
ATOM 617 O O . VAL A 1 84 ? 5.802 -12.432 -8.720 1.00 86.00 84 VAL A O 1
ATOM 620 N N . PHE A 1 85 ? 4.164 -10.908 -8.833 1.00 85.06 85 PHE A N 1
ATOM 621 C CA . PHE A 1 85 ? 4.484 -10.469 -10.186 1.00 85.06 85 PHE A CA 1
ATOM 622 C C . PHE A 1 85 ? 5.914 -9.920 -10.284 1.00 85.06 85 PHE A C 1
ATOM 624 O O . PHE A 1 85 ? 6.662 -10.318 -11.171 1.00 85.06 85 PHE A O 1
ATOM 631 N N . LEU A 1 86 ? 6.329 -9.073 -9.337 1.00 79.19 86 LEU A N 1
ATOM 632 C CA . LEU A 1 86 ? 7.696 -8.540 -9.257 1.00 79.19 86 LEU A CA 1
ATOM 633 C C . LEU A 1 86 ? 8.761 -9.610 -8.959 1.00 79.19 86 LEU A C 1
ATOM 635 O O . LEU A 1 86 ? 9.916 -9.420 -9.332 1.00 79.19 86 LEU A O 1
ATOM 639 N N . LEU A 1 87 ? 8.402 -10.707 -8.283 1.00 78.56 87 LEU A N 1
ATOM 640 C CA . LEU A 1 87 ? 9.307 -11.826 -7.991 1.00 78.56 87 LEU A CA 1
ATOM 641 C C . LEU A 1 87 ? 9.494 -12.764 -9.189 1.00 78.56 87 LEU A C 1
ATOM 643 O O . LEU A 1 87 ? 10.599 -13.255 -9.409 1.00 78.56 87 LEU A O 1
ATOM 647 N N . LEU A 1 88 ? 8.425 -13.027 -9.942 1.00 78.56 88 LEU A N 1
ATOM 648 C CA . LEU A 1 88 ? 8.444 -13.951 -11.080 1.00 78.56 88 LEU A CA 1
ATOM 649 C C . LEU A 1 88 ? 8.904 -13.281 -12.377 1.00 78.56 88 LEU A C 1
ATOM 651 O O . LEU A 1 88 ? 9.389 -13.957 -13.285 1.00 78.56 88 LEU A O 1
ATOM 655 N N . TRP A 1 89 ? 8.739 -11.964 -12.489 1.00 78.56 89 TRP A N 1
ATOM 656 C CA . TRP A 1 89 ? 9.026 -11.256 -13.724 1.00 78.56 89 TRP A CA 1
ATOM 657 C C . TRP A 1 89 ? 10.487 -10.815 -13.831 1.00 78.56 89 TRP A C 1
ATOM 659 O O . TRP A 1 89 ? 10.980 -9.993 -13.059 1.00 78.56 89 TRP A O 1
ATOM 669 N N . ILE A 1 90 ? 11.166 -11.325 -14.859 1.00 70.75 90 ILE A N 1
ATOM 670 C CA . ILE A 1 90 ? 12.493 -10.863 -15.260 1.00 70.75 90 ILE A CA 1
ATOM 671 C C . ILE A 1 90 ? 12.303 -9.650 -16.185 1.00 70.75 90 ILE A C 1
ATOM 673 O O . ILE A 1 90 ? 11.612 -9.770 -17.199 1.00 70.75 90 ILE A O 1
ATOM 677 N N . PRO A 1 91 ? 12.895 -8.484 -15.871 1.00 66.81 91 PRO A N 1
ATOM 678 C CA . PRO A 1 91 ? 12.716 -7.273 -16.663 1.00 66.81 91 PRO A CA 1
ATOM 679 C C . PRO A 1 91 ? 13.309 -7.453 -18.066 1.00 66.81 91 PRO A C 1
ATOM 681 O O . PRO A 1 91 ? 14.526 -7.532 -18.232 1.00 66.81 91 PRO A O 1
ATOM 684 N N . ASP A 1 92 ? 12.447 -7.472 -19.080 1.00 69.31 92 ASP A N 1
ATOM 685 C CA . ASP A 1 92 ? 12.848 -7.457 -20.487 1.00 69.31 92 ASP A CA 1
ATOM 686 C C . ASP A 1 92 ? 12.486 -6.100 -21.112 1.00 69.31 92 ASP A C 1
ATOM 688 O O . ASP A 1 92 ? 11.321 -5.689 -21.144 1.00 69.31 92 ASP A O 1
ATOM 692 N N . SER A 1 93 ? 13.493 -5.391 -21.627 1.00 63.72 93 SER A N 1
ATOM 693 C CA . SER A 1 93 ? 13.345 -4.088 -22.289 1.00 63.72 93 SER A CA 1
ATOM 694 C C . SER A 1 93 ? 12.520 -4.141 -23.581 1.00 63.72 93 SER A C 1
ATOM 696 O O . SER A 1 93 ? 12.165 -3.096 -24.122 1.00 63.72 93 SER A O 1
ATOM 698 N N . LYS A 1 94 ? 12.198 -5.329 -24.108 1.00 70.62 94 LYS A N 1
ATOM 699 C CA . LYS A 1 94 ? 11.371 -5.487 -25.314 1.00 70.62 94 LYS A CA 1
ATOM 700 C C . LYS A 1 94 ? 9.884 -5.209 -25.068 1.00 70.62 94 LYS A C 1
ATOM 702 O O . LYS A 1 94 ? 9.161 -4.942 -26.026 1.00 70.62 94 LYS A O 1
ATOM 707 N N . PHE A 1 95 ? 9.421 -5.220 -23.813 1.00 73.25 95 PHE A N 1
ATOM 708 C CA . PHE A 1 95 ? 7.999 -5.095 -23.470 1.00 73.25 95 PHE A CA 1
ATOM 709 C C . PHE A 1 95 ? 7.720 -3.944 -22.469 1.00 73.25 95 PHE A C 1
ATOM 711 O O . PHE A 1 95 ? 7.602 -4.178 -21.267 1.00 73.25 95 PHE A O 1
ATOM 718 N N . PRO A 1 96 ? 7.517 -2.689 -22.939 1.00 73.25 96 PRO A N 1
ATOM 719 C CA . PRO A 1 96 ? 7.321 -1.508 -22.071 1.00 73.25 96 PRO A CA 1
ATOM 720 C C . PRO A 1 96 ? 6.061 -1.549 -21.246 1.00 73.25 96 PRO A C 1
ATOM 722 O O . PRO A 1 96 ? 6.011 -1.060 -20.120 1.00 73.25 96 PRO A O 1
ATOM 725 N N . LYS A 1 97 ? 5.028 -2.145 -21.833 1.00 81.25 97 LYS A N 1
ATOM 726 C CA . LYS A 1 97 ? 3.678 -2.195 -21.283 1.00 81.25 97 LYS A CA 1
ATOM 727 C C . LYS A 1 97 ? 3.660 -2.842 -19.896 1.00 81.25 97 LYS A C 1
ATOM 729 O O . LYS A 1 97 ? 2.864 -2.458 -19.048 1.00 81.25 97 LYS A O 1
ATOM 734 N N . MET A 1 98 ? 4.579 -3.771 -19.652 1.00 82.25 98 MET A N 1
ATOM 735 C CA . MET A 1 98 ? 4.662 -4.535 -18.414 1.00 82.25 98 MET A CA 1
ATOM 736 C C . MET A 1 98 ? 5.161 -3.690 -17.231 1.00 82.25 98 MET A C 1
ATOM 738 O O . MET A 1 98 ? 4.653 -3.832 -16.121 1.00 82.25 98 MET A O 1
ATOM 742 N N . PHE A 1 99 ? 6.058 -2.726 -17.481 1.00 80.56 99 PHE A N 1
ATOM 743 C CA . PHE A 1 99 ? 6.486 -1.747 -16.474 1.00 80.56 99 PHE A CA 1
ATOM 744 C C . PHE A 1 99 ? 5.340 -0.810 -16.067 1.00 80.56 99 PHE A C 1
ATOM 746 O O . PHE A 1 99 ? 5.165 -0.534 -14.880 1.00 80.56 99 PHE A O 1
ATOM 753 N N . PHE A 1 100 ? 4.526 -0.365 -17.033 1.00 85.44 100 PHE A N 1
ATOM 754 C CA . PHE A 1 100 ? 3.334 0.441 -16.748 1.00 85.44 100 PHE A CA 1
ATOM 755 C C . PHE A 1 100 ? 2.311 -0.338 -15.932 1.00 85.44 100 PHE A C 1
ATOM 757 O O . PHE A 1 100 ? 1.826 0.170 -14.925 1.00 85.44 100 PHE A O 1
ATOM 764 N N . PHE A 1 101 ? 2.051 -1.590 -16.305 1.00 87.88 101 PHE A N 1
ATOM 765 C CA . PHE A 1 101 ? 1.132 -2.458 -15.576 1.00 87.88 101 PHE A CA 1
ATOM 766 C C . PHE A 1 101 ? 1.572 -2.683 -14.122 1.00 87.88 101 PHE A C 1
ATOM 768 O O . PHE A 1 101 ? 0.778 -2.482 -13.205 1.00 87.88 101 PHE A O 1
ATOM 775 N N . ALA A 1 102 ? 2.852 -2.997 -13.897 1.00 86.00 102 ALA A N 1
ATOM 776 C CA . ALA A 1 102 ? 3.408 -3.148 -12.552 1.00 86.00 102 ALA A CA 1
ATOM 777 C C . ALA A 1 102 ? 3.252 -1.867 -11.718 1.00 86.00 102 ALA A C 1
ATOM 779 O O . ALA A 1 102 ? 2.839 -1.913 -10.559 1.00 86.00 102 ALA A O 1
ATOM 780 N N . SER A 1 103 ? 3.548 -0.710 -12.319 1.00 87.38 103 SER A N 1
ATOM 781 C CA . SER A 1 103 ? 3.419 0.584 -11.646 1.00 87.38 103 SER A CA 1
ATOM 782 C C . SER A 1 103 ? 1.969 0.948 -11.330 1.00 87.38 103 SER A C 1
ATOM 784 O O . SER A 1 103 ? 1.696 1.480 -10.257 1.00 87.38 103 SER A O 1
ATOM 786 N N . ALA A 1 104 ? 1.033 0.611 -12.218 1.00 90.69 104 ALA A N 1
ATOM 787 C CA . ALA A 1 104 ? -0.386 0.851 -12.017 1.00 90.69 104 ALA A CA 1
ATOM 788 C C . ALA A 1 104 ? -0.940 -0.025 -10.888 1.00 90.69 104 ALA A C 1
ATOM 790 O O . ALA A 1 104 ? -1.627 0.494 -10.014 1.00 90.69 104 ALA A O 1
ATOM 791 N N . LEU A 1 105 ? -0.596 -1.318 -10.844 1.00 89.88 105 LEU A N 1
ATOM 792 C CA . LEU A 1 105 ? -1.012 -2.213 -9.757 1.00 89.88 105 LEU A CA 1
ATOM 793 C C . LEU A 1 105 ? -0.479 -1.752 -8.398 1.00 89.88 105 LEU A C 1
ATOM 795 O O . LEU A 1 105 ? -1.239 -1.682 -7.430 1.00 89.88 105 LEU A O 1
ATOM 799 N N . TRP A 1 106 ? 0.799 -1.363 -8.340 1.00 89.19 106 TRP A N 1
ATOM 800 C CA . TRP A 1 106 ? 1.388 -0.797 -7.126 1.00 89.19 106 TRP A CA 1
ATOM 801 C C . TRP A 1 106 ? 0.683 0.505 -6.716 1.00 89.19 106 TRP A C 1
ATOM 803 O O . TRP A 1 106 ? 0.368 0.697 -5.544 1.00 89.19 106 TRP A O 1
ATOM 813 N N . GLY A 1 107 ? 0.366 1.373 -7.681 1.00 89.81 107 GLY A N 1
ATOM 814 C CA . GLY A 1 107 ? -0.391 2.608 -7.459 1.00 89.81 107 GLY A CA 1
ATOM 815 C C . GLY A 1 107 ? -1.795 2.356 -6.925 1.00 89.81 107 GLY A C 1
ATOM 816 O O . GLY A 1 107 ? -2.208 3.009 -5.969 1.00 89.81 107 GLY A O 1
ATOM 817 N N . ILE A 1 108 ? -2.503 1.367 -7.474 1.00 91.56 108 ILE A N 1
ATOM 818 C CA . ILE A 1 108 ? -3.831 0.964 -7.004 1.00 91.56 108 ILE A CA 1
ATOM 819 C C . ILE A 1 108 ? -3.756 0.526 -5.542 1.00 91.56 108 ILE A C 1
ATOM 821 O O . ILE A 1 108 ? -4.495 1.066 -4.720 1.00 91.56 108 ILE A O 1
ATOM 825 N N . HIS A 1 109 ? -2.839 -0.388 -5.213 1.00 91.81 109 HIS A N 1
ATOM 826 C CA . HIS A 1 109 ? -2.634 -0.863 -3.845 1.00 91.81 109 HIS A CA 1
ATOM 827 C C . HIS A 1 109 ? -2.350 0.290 -2.870 1.00 91.81 109 HIS A C 1
ATOM 829 O O . HIS A 1 109 ? -3.051 0.432 -1.866 1.00 91.81 109 HIS A O 1
ATOM 835 N N . VAL A 1 110 ? -1.366 1.138 -3.188 1.00 91.50 110 VAL A N 1
ATOM 836 C CA . VAL A 1 110 ? -0.981 2.285 -2.354 1.00 91.50 110 VAL A CA 1
ATOM 837 C C . VAL A 1 110 ? -2.167 3.230 -2.165 1.00 91.50 110 VAL A C 1
ATOM 839 O O . VAL A 1 110 ? -2.489 3.574 -1.030 1.00 91.50 110 VAL A O 1
ATOM 842 N N . GLY A 1 111 ? -2.844 3.631 -3.241 1.00 92.38 111 GLY A N 1
ATOM 843 C CA . GLY A 1 111 ? -3.951 4.583 -3.147 1.00 92.38 111 GLY A CA 1
ATOM 844 C C . GLY A 1 111 ? -5.088 4.080 -2.258 1.00 92.38 111 GLY A C 1
ATOM 845 O O . GLY A 1 111 ? -5.593 4.835 -1.426 1.00 92.38 111 GLY A O 1
ATOM 846 N N . ILE A 1 112 ? -5.428 2.788 -2.334 1.00 92.81 112 ILE A N 1
ATOM 847 C CA . ILE A 1 112 ? -6.449 2.195 -1.460 1.00 92.81 112 ILE A CA 1
ATOM 848 C C . ILE A 1 112 ? -5.972 2.188 -0.004 1.00 92.81 112 ILE A C 1
ATOM 850 O O . ILE A 1 112 ? -6.659 2.720 0.862 1.00 92.81 112 ILE A O 1
ATOM 854 N N . VAL A 1 113 ? -4.794 1.630 0.293 1.00 91.06 113 VAL A N 1
ATOM 855 C CA . VAL A 1 113 ? -4.337 1.497 1.688 1.00 91.06 113 VAL A CA 1
ATOM 856 C C . VAL A 1 113 ? -4.168 2.863 2.350 1.00 91.06 113 VAL A C 1
ATOM 858 O O . VAL A 1 113 ? -4.658 3.064 3.456 1.00 91.06 113 VAL A O 1
ATOM 861 N N . TRP A 1 114 ? -3.541 3.835 1.684 1.00 90.31 114 TRP A N 1
ATOM 862 C CA . TRP A 1 114 ? -3.287 5.146 2.289 1.00 90.31 114 TRP A CA 1
ATOM 863 C C . TRP A 1 114 ? -4.550 5.970 2.517 1.00 90.31 114 TRP A C 1
ATOM 865 O O . TRP A 1 114 ? -4.624 6.700 3.505 1.00 90.31 114 TRP A O 1
ATOM 875 N N . SER A 1 115 ? -5.523 5.921 1.607 1.00 91.75 115 SER A N 1
ATOM 876 C CA . SER A 1 115 ? -6.788 6.644 1.787 1.00 91.75 115 SER A CA 1
ATOM 877 C C . SER A 1 115 ? -7.633 6.002 2.886 1.00 91.75 115 SER A C 1
ATOM 879 O O . SER A 1 115 ? -8.084 6.686 3.805 1.00 91.75 115 SER A O 1
ATOM 881 N N . GLN A 1 116 ? -7.769 4.677 2.849 1.00 90.88 116 GLN A N 1
ATOM 882 C CA . GLN A 1 116 ? -8.654 3.950 3.750 1.00 90.88 116 GLN A CA 1
ATOM 883 C C . GLN A 1 116 ? -8.087 3.803 5.162 1.00 90.88 116 GLN A C 1
ATOM 885 O O . GLN A 1 116 ? -8.848 3.846 6.124 1.00 90.88 116 GLN A O 1
ATOM 890 N N . LEU A 1 117 ? -6.766 3.678 5.322 1.00 89.81 117 LEU A N 1
ATOM 891 C CA . LEU A 1 117 ? -6.138 3.570 6.642 1.00 89.81 117 LEU A CA 1
ATOM 892 C C . LEU A 1 117 ? -6.239 4.883 7.425 1.00 89.81 117 LEU A C 1
ATOM 894 O O . LEU A 1 117 ? -6.541 4.861 8.613 1.00 89.81 117 LEU A O 1
ATOM 898 N N . ARG A 1 118 ? -6.077 6.031 6.757 1.00 88.94 118 ARG A N 1
ATOM 899 C CA . ARG A 1 118 ? -6.284 7.342 7.393 1.00 88.94 118 ARG A CA 1
ATOM 900 C C . ARG A 1 118 ? -7.736 7.530 7.836 1.00 88.94 118 ARG A C 1
ATOM 902 O O . ARG A 1 118 ? -7.970 7.953 8.961 1.00 88.94 118 ARG A O 1
ATOM 909 N N . ALA A 1 119 ? -8.700 7.142 7.000 1.00 89.44 119 ALA A N 1
ATOM 910 C CA . ALA A 1 119 ? -10.114 7.166 7.377 1.00 89.44 119 ALA A CA 1
ATOM 911 C C . ALA A 1 119 ? -10.430 6.197 8.533 1.00 89.44 119 ALA A C 1
ATOM 913 O O . ALA A 1 119 ? -11.229 6.507 9.412 1.00 89.44 119 ALA A O 1
ATOM 914 N N . PHE A 1 120 ? -9.784 5.027 8.561 1.00 88.62 120 PHE A N 1
ATOM 915 C CA . PHE A 1 120 ? -9.942 4.039 9.627 1.00 88.62 120 PHE A CA 1
ATOM 916 C C . PHE A 1 120 ? -9.526 4.584 10.995 1.00 88.62 120 PHE A C 1
ATOM 918 O O . PHE A 1 120 ? -10.269 4.409 11.959 1.00 88.62 120 PHE A O 1
ATOM 925 N N . TYR A 1 121 ? -8.373 5.254 11.067 1.00 88.25 121 TYR A N 1
ATOM 926 C CA . TYR A 1 121 ? -7.858 5.831 12.311 1.00 88.25 121 TYR A CA 1
ATOM 927 C C . TYR A 1 121 ? -8.787 6.906 12.891 1.00 88.25 121 TYR A C 1
ATOM 929 O O . TYR A 1 121 ? -8.997 6.905 14.100 1.00 88.25 121 TYR A O 1
ATOM 937 N N . GLY A 1 122 ? -9.407 7.741 12.047 1.00 87.56 122 GLY A N 1
ATOM 938 C CA . GLY A 1 122 ? -10.397 8.729 12.502 1.00 87.56 122 GLY A CA 1
ATOM 939 C C . GLY A 1 122 ? -11.655 8.094 13.109 1.00 87.56 122 GLY A C 1
ATOM 940 O O . GLY A 1 122 ? -12.162 8.553 14.121 1.00 87.56 122 GLY A O 1
ATOM 941 N N . VAL A 1 123 ? -12.125 6.968 12.558 1.00 87.81 123 VAL A N 1
ATOM 942 C CA . VAL A 1 123 ? -13.299 6.256 13.108 1.00 87.81 123 VAL A CA 1
ATOM 943 C C . VAL A 1 123 ? -12.973 5.504 14.405 1.00 87.81 123 VAL A C 1
ATOM 945 O O . VAL A 1 123 ? -13.860 5.289 15.228 1.00 87.81 123 VAL A O 1
ATOM 948 N N . LEU A 1 124 ? -11.726 5.058 14.582 1.00 86.44 124 LEU A N 1
ATOM 949 C CA . LEU A 1 124 ? -11.329 4.263 15.745 1.00 86.44 124 LEU A CA 1
ATOM 950 C C . LEU A 1 124 ? -11.162 5.111 17.018 1.00 86.44 124 LEU A C 1
ATOM 952 O O . LEU A 1 124 ? -11.466 4.617 18.101 1.00 86.44 124 LEU A O 1
ATOM 956 N N . PHE A 1 125 ? -10.713 6.364 16.891 1.00 87.69 125 PHE A N 1
ATOM 957 C CA . PHE A 1 125 ? -10.419 7.256 18.021 1.00 87.69 125 PHE A CA 1
ATOM 958 C C . PHE A 1 125 ? -11.086 8.634 17.865 1.00 87.69 125 PHE A C 1
ATOM 960 O O . PHE A 1 125 ? -10.377 9.629 17.752 1.00 87.69 125 PHE A O 1
ATOM 967 N N . PRO A 1 126 ? -12.428 8.731 17.900 1.00 84.12 126 PRO A N 1
ATOM 968 C CA . PRO A 1 126 ? -13.137 9.988 17.632 1.00 84.12 126 PRO A CA 1
ATOM 969 C C . PRO A 1 126 ? -12.868 11.101 18.661 1.00 84.12 126 PRO A C 1
ATOM 971 O O . PRO A 1 126 ? -13.065 12.271 18.361 1.00 84.12 126 PRO A O 1
ATOM 974 N N . SER A 1 127 ? -12.441 10.758 19.884 1.00 87.12 127 SER A N 1
ATOM 975 C CA . SER A 1 127 ? -12.146 11.745 20.938 1.00 87.12 127 SER A CA 1
ATOM 976 C C . SER A 1 127 ? -10.679 12.184 20.979 1.00 87.12 127 SER A C 1
ATOM 978 O O . SER A 1 127 ? -10.390 13.250 21.508 1.00 87.12 127 SER A O 1
ATOM 980 N N . ASP A 1 128 ? -9.767 11.377 20.428 1.00 89.88 128 ASP A N 1
ATOM 981 C CA . ASP A 1 128 ? -8.311 11.560 20.525 1.00 89.88 128 ASP A CA 1
ATOM 982 C C . ASP A 1 128 ? -7.653 11.470 19.135 1.00 89.88 128 ASP A C 1
ATOM 984 O O . ASP A 1 128 ? -6.578 10.887 18.952 1.00 89.88 128 ASP A O 1
ATOM 988 N N . GLU A 1 129 ? -8.320 12.032 18.121 1.00 88.38 129 GLU A N 1
ATOM 989 C CA . GLU A 1 129 ? -7.898 11.938 16.720 1.00 88.38 129 GLU A CA 1
ATOM 990 C C . GLU A 1 129 ? -6.484 12.503 16.513 1.00 88.38 129 GLU A C 1
ATOM 992 O O . GLU A 1 129 ? -5.660 11.880 15.842 1.00 88.38 129 GLU A O 1
ATOM 997 N N . GLU A 1 130 ? -6.157 13.642 17.131 1.00 89.06 130 GLU A N 1
ATOM 998 C CA . GLU A 1 130 ? -4.847 14.297 16.994 1.00 89.06 130 GLU A CA 1
ATOM 999 C C . GLU A 1 130 ? -3.694 13.425 17.524 1.00 89.06 130 GLU A C 1
ATOM 1001 O O . GLU A 1 130 ? -2.639 13.304 16.886 1.00 89.06 130 GLU A O 1
ATOM 1006 N N . ALA A 1 131 ? -3.899 12.754 18.661 1.00 91.00 131 ALA A N 1
ATOM 1007 C CA . ALA A 1 131 ? -2.923 11.834 19.242 1.00 91.00 131 ALA A CA 1
ATOM 1008 C C . ALA A 1 131 ? -2.764 10.572 18.375 1.00 91.00 131 ALA A C 1
ATOM 1010 O O . ALA A 1 131 ? -1.648 10.121 18.104 1.00 91.00 131 ALA A O 1
ATOM 1011 N N . ALA A 1 132 ? -3.870 10.030 17.865 1.00 90.19 132 ALA A N 1
ATOM 1012 C CA . ALA A 1 132 ? -3.848 8.864 16.989 1.00 90.19 132 ALA A CA 1
ATOM 1013 C C . ALA A 1 132 ? -3.162 9.165 15.640 1.00 90.19 132 ALA A C 1
ATOM 1015 O O . ALA A 1 132 ? -2.336 8.378 15.166 1.00 90.19 132 ALA A O 1
ATOM 1016 N N . PHE A 1 133 ? -3.448 10.320 15.032 1.00 89.44 133 PHE A N 1
ATOM 1017 C CA . PHE A 1 133 ? -2.837 10.738 13.770 1.00 89.44 133 PHE A CA 1
ATOM 1018 C C . PHE A 1 133 ? -1.358 11.093 13.920 1.00 89.44 133 PHE A C 1
ATOM 1020 O O . PHE A 1 133 ? -0.570 10.769 13.026 1.00 89.44 133 PHE A O 1
ATOM 1027 N N . SER A 1 134 ? -0.951 11.729 15.018 1.00 93.19 134 SER A N 1
ATOM 1028 C CA . SER A 1 134 ? 0.466 12.013 15.276 1.00 93.19 134 SER A CA 1
ATOM 1029 C C . SER A 1 134 ? 1.272 10.724 15.466 1.00 93.19 134 SER A C 1
ATOM 1031 O O . SER A 1 134 ? 2.322 10.567 14.836 1.00 93.19 134 SER A O 1
ATOM 1033 N N . ALA A 1 135 ? 0.741 9.747 16.209 1.00 92.62 135 ALA A N 1
ATOM 1034 C CA . ALA A 1 135 ? 1.343 8.419 16.342 1.00 92.62 135 ALA A CA 1
ATOM 1035 C C . ALA A 1 135 ? 1.442 7.680 14.993 1.00 92.62 135 ALA A C 1
ATOM 1037 O O . ALA A 1 135 ? 2.484 7.098 14.679 1.00 92.62 135 ALA A O 1
ATOM 1038 N N . PHE A 1 136 ? 0.397 7.745 14.159 1.00 90.69 136 PHE A N 1
ATOM 1039 C CA . PHE A 1 136 ? 0.409 7.177 12.808 1.00 90.69 136 PHE A CA 1
ATOM 1040 C C . PHE A 1 136 ? 1.544 7.757 11.950 1.00 90.69 136 PHE A C 1
ATOM 1042 O O . PHE A 1 136 ? 2.317 7.006 11.347 1.00 90.69 136 PHE A O 1
ATOM 1049 N N . HIS A 1 137 ? 1.684 9.085 11.919 1.00 91.50 137 HIS A N 1
ATOM 1050 C CA . HIS A 1 137 ? 2.735 9.736 11.137 1.00 91.50 137 HIS A CA 1
ATOM 1051 C C . HIS A 1 137 ? 4.127 9.413 11.681 1.00 91.50 137 HIS A C 1
ATOM 1053 O O . HIS A 1 137 ? 5.020 9.110 10.888 1.00 91.50 137 HIS A O 1
ATOM 1059 N N . LEU A 1 138 ? 4.302 9.387 13.004 1.00 94.25 138 LEU A N 1
ATOM 1060 C CA . LEU A 1 138 ? 5.562 9.012 13.646 1.00 94.25 138 LEU A CA 1
ATOM 1061 C C . LEU A 1 138 ? 5.990 7.591 13.262 1.00 94.25 138 LEU A C 1
ATOM 1063 O O . LEU A 1 138 ? 7.125 7.388 12.828 1.00 94.25 138 LEU A O 1
ATOM 1067 N N . TRP A 1 139 ? 5.076 6.619 13.339 1.00 91.25 139 TRP A N 1
ATOM 1068 C CA . TRP A 1 139 ? 5.372 5.240 12.948 1.00 91.25 139 TRP A CA 1
ATOM 1069 C C . TRP A 1 139 ? 5.653 5.109 11.448 1.00 91.25 139 TRP A C 1
ATOM 1071 O O . TRP A 1 139 ? 6.586 4.414 11.043 1.00 91.25 139 TRP A O 1
ATOM 1081 N N . SER A 1 140 ? 4.897 5.819 10.608 1.00 88.25 140 SER A N 1
ATOM 1082 C CA . SER A 1 140 ? 5.138 5.827 9.162 1.00 88.25 140 SER A CA 1
ATOM 1083 C C . SER A 1 140 ? 6.511 6.418 8.810 1.00 88.25 140 SER A C 1
ATOM 1085 O O . SER A 1 140 ? 7.240 5.846 7.999 1.00 88.25 140 SER A O 1
ATOM 1087 N N . GLY A 1 141 ? 6.906 7.508 9.476 1.00 91.62 141 GLY A N 1
ATOM 1088 C CA . GLY A 1 141 ? 8.210 8.144 9.325 1.00 91.62 141 GLY A CA 1
ATOM 1089 C C . GLY A 1 141 ? 9.343 7.227 9.771 1.00 91.62 141 GLY A C 1
ATOM 1090 O O . GLY A 1 141 ? 10.313 7.057 9.034 1.00 91.62 141 GLY A O 1
ATOM 1091 N N . LEU A 1 142 ? 9.187 6.556 10.917 1.00 93.19 142 LEU A N 1
ATOM 1092 C CA . LEU A 1 142 ? 10.131 5.541 11.385 1.00 93.19 142 LEU A CA 1
ATOM 1093 C C . LEU A 1 142 ? 10.300 4.422 10.348 1.00 93.19 142 LEU A C 1
ATOM 1095 O O . LEU A 1 142 ? 11.428 4.051 10.026 1.00 93.19 142 LEU A O 1
ATOM 1099 N N . GLY A 1 143 ? 9.198 3.939 9.768 1.00 88.44 143 GLY A N 1
ATOM 1100 C CA . GLY A 1 143 ? 9.218 2.950 8.691 1.00 88.44 143 GLY A CA 1
ATOM 1101 C C . GLY A 1 143 ? 10.014 3.415 7.469 1.00 88.44 143 GLY A C 1
ATOM 1102 O O . GLY A 1 143 ? 10.851 2.666 6.962 1.00 88.44 143 GLY A O 1
ATOM 1103 N N . PHE A 1 144 ? 9.822 4.662 7.023 1.00 86.31 144 PHE A N 1
ATOM 1104 C CA . PHE A 1 144 ? 10.616 5.234 5.933 1.00 86.31 144 PHE A CA 1
ATOM 1105 C C . PHE A 1 144 ? 12.100 5.353 6.299 1.00 86.31 144 PHE A C 1
ATOM 1107 O O . PHE A 1 144 ? 12.943 4.949 5.500 1.00 86.31 144 PHE A O 1
ATOM 1114 N N . CYS A 1 145 ? 12.436 5.831 7.499 1.00 90.69 145 CYS A N 1
ATOM 1115 C CA . CYS A 1 145 ? 13.820 5.927 7.975 1.00 90.69 145 CYS A CA 1
ATOM 1116 C C . CYS A 1 145 ? 14.519 4.561 7.978 1.00 90.69 145 CYS A C 1
ATOM 1118 O O . CYS A 1 145 ? 15.620 4.423 7.442 1.00 90.69 145 CYS A O 1
ATOM 1120 N N . VAL A 1 146 ? 13.851 3.537 8.514 1.00 88.44 146 VAL A N 1
ATOM 1121 C CA . VAL A 1 146 ? 14.334 2.150 8.528 1.00 88.44 146 VAL A CA 1
ATOM 1122 C C . VAL A 1 146 ? 14.524 1.632 7.099 1.00 88.44 146 VAL A C 1
ATOM 1124 O O . VAL A 1 146 ? 15.587 1.105 6.767 1.00 88.44 146 VAL A O 1
ATOM 1127 N N . ALA A 1 147 ? 13.542 1.835 6.216 1.00 84.19 147 ALA A N 1
ATOM 1128 C CA . ALA A 1 147 ? 13.621 1.404 4.821 1.00 84.19 147 ALA A CA 1
ATOM 1129 C C . ALA A 1 147 ? 14.776 2.077 4.057 1.00 84.19 147 ALA A C 1
ATOM 1131 O O . ALA A 1 147 ? 15.468 1.414 3.280 1.00 84.19 147 ALA A O 1
ATOM 1132 N N . PHE A 1 148 ? 15.019 3.370 4.290 1.00 82.88 148 PHE A N 1
ATOM 1133 C CA . PHE A 1 148 ? 16.154 4.090 3.714 1.00 82.88 148 PHE A CA 1
ATOM 1134 C C . PHE A 1 148 ? 17.490 3.584 4.260 1.00 82.88 148 PHE A C 1
ATOM 1136 O O . PHE A 1 148 ? 18.396 3.322 3.465 1.00 82.88 148 PHE A O 1
ATOM 1143 N N . GLY A 1 149 ? 17.598 3.380 5.576 1.00 86.06 149 GLY A N 1
ATOM 1144 C CA . GLY A 1 149 ? 18.802 2.853 6.222 1.00 86.06 149 GLY A CA 1
ATOM 1145 C C . GLY A 1 149 ? 19.202 1.484 5.675 1.00 86.06 149 GLY A C 1
ATOM 1146 O O . GLY A 1 149 ? 20.352 1.277 5.298 1.00 86.06 149 GLY A O 1
ATOM 1147 N N . PHE A 1 150 ? 18.239 0.573 5.515 1.00 80.56 150 PHE A N 1
ATOM 1148 C CA . PHE A 1 150 ? 18.480 -0.775 4.990 1.00 80.56 150 PHE A CA 1
ATOM 1149 C C . PHE A 1 150 ? 18.563 -0.862 3.457 1.00 80.56 150 PHE A C 1
ATOM 1151 O O . PHE A 1 150 ? 18.883 -1.924 2.912 1.00 80.56 150 PHE A O 1
ATOM 1158 N N . SER A 1 151 ? 18.325 0.236 2.731 1.00 73.69 151 SER A N 1
ATOM 1159 C CA . SER A 1 151 ? 18.245 0.215 1.267 1.00 73.69 151 SER A CA 1
ATOM 1160 C C . SER A 1 151 ? 19.562 -0.189 0.593 1.00 73.69 151 SER A C 1
ATOM 1162 O O . SER A 1 151 ? 19.539 -0.884 -0.420 1.00 73.69 151 SER A O 1
ATOM 1164 N N . ASN A 1 152 ? 20.721 0.175 1.138 1.00 72.12 152 ASN A N 1
ATOM 1165 C CA . ASN A 1 152 ? 22.001 -0.156 0.494 1.00 72.12 152 ASN A CA 1
ATOM 1166 C C . ASN A 1 152 ? 22.580 -1.514 0.924 1.00 72.12 152 ASN A C 1
ATOM 1168 O O . ASN A 1 152 ? 23.498 -2.006 0.276 1.00 72.12 152 ASN A O 1
ATOM 1172 N N . PHE A 1 153 ? 22.039 -2.133 1.977 1.00 74.81 153 PHE A N 1
ATOM 1173 C CA . PHE A 1 153 ? 22.600 -3.360 2.550 1.00 74.81 153 PHE A CA 1
ATOM 1174 C C . PHE A 1 153 ? 22.033 -4.641 1.923 1.00 74.81 153 PHE A C 1
ATOM 1176 O O . PHE A 1 153 ? 22.757 -5.623 1.779 1.00 74.81 153 PHE A O 1
ATOM 1183 N N . PHE A 1 154 ? 20.757 -4.648 1.518 1.00 75.50 154 PHE A N 1
ATOM 1184 C CA . PHE A 1 154 ? 20.091 -5.860 1.028 1.00 75.50 154 PHE A CA 1
ATOM 1185 C C . PHE A 1 154 ? 19.951 -5.919 -0.497 1.00 75.50 154 PHE A C 1
ATOM 1187 O O . PHE A 1 154 ? 19.608 -4.939 -1.161 1.00 75.50 154 PHE A O 1
ATOM 1194 N N . CYS A 1 155 ? 20.130 -7.120 -1.056 1.00 75.62 155 CYS A N 1
ATOM 1195 C CA . CYS A 1 155 ? 19.779 -7.413 -2.447 1.00 75.62 155 CYS A CA 1
ATOM 1196 C C . CYS A 1 155 ? 18.266 -7.278 -2.685 1.00 75.62 155 CYS A C 1
ATOM 1198 O O . CYS A 1 155 ? 17.453 -7.496 -1.785 1.00 75.62 155 CYS A O 1
ATOM 1200 N N . ILE A 1 156 ? 17.878 -6.978 -3.926 1.00 72.44 156 ILE A N 1
ATOM 1201 C CA . ILE A 1 156 ? 16.489 -6.659 -4.286 1.00 72.44 156 ILE A CA 1
ATOM 1202 C C . ILE A 1 156 ? 15.495 -7.787 -3.972 1.00 72.44 156 ILE A C 1
ATOM 1204 O O . ILE A 1 156 ? 14.397 -7.509 -3.503 1.00 72.44 156 ILE A O 1
ATOM 1208 N N . SER A 1 157 ? 15.902 -9.051 -4.120 1.00 70.81 157 SER A N 1
ATOM 1209 C CA . SER A 1 157 ? 15.066 -10.208 -3.780 1.00 70.81 157 SER A CA 1
ATOM 1210 C C . SER A 1 157 ? 14.754 -10.271 -2.283 1.00 70.81 157 SER A C 1
ATOM 1212 O O . SER A 1 157 ? 13.610 -10.490 -1.904 1.00 70.81 157 SER A O 1
ATOM 1214 N N . HIS A 1 158 ? 15.742 -10.000 -1.423 1.00 78.12 158 HIS A N 1
ATOM 1215 C CA . HIS A 1 158 ? 15.544 -9.985 0.030 1.00 78.12 158 HIS A CA 1
ATOM 1216 C C . HIS A 1 158 ? 14.628 -8.832 0.446 1.00 78.12 158 HIS A C 1
ATOM 1218 O O . HIS A 1 158 ? 13.743 -9.020 1.275 1.00 78.12 158 HIS A O 1
ATOM 1224 N N . LYS A 1 159 ? 14.769 -7.662 -0.191 1.00 77.12 159 LYS A N 1
ATOM 1225 C CA . LYS A 1 159 ? 13.859 -6.529 0.028 1.00 77.12 159 LYS A CA 1
ATOM 1226 C C . LYS A 1 159 ? 12.404 -6.895 -0.278 1.00 77.12 159 LYS A C 1
ATOM 1228 O O . LYS A 1 159 ? 11.525 -6.533 0.495 1.00 77.12 159 LYS A O 1
ATOM 1233 N N . LEU A 1 160 ? 12.147 -7.621 -1.371 1.00 80.19 160 LEU A N 1
ATOM 1234 C CA . LEU A 1 160 ? 10.793 -8.054 -1.736 1.00 80.19 160 LEU A CA 1
ATOM 1235 C C . LEU A 1 160 ? 10.203 -9.037 -0.713 1.00 80.19 160 LEU A C 1
ATOM 1237 O O . LEU A 1 160 ? 9.047 -8.874 -0.328 1.00 80.19 160 LEU A O 1
ATOM 1241 N N . TYR A 1 161 ? 10.992 -9.994 -0.213 1.00 83.56 161 TYR A N 1
ATOM 1242 C CA . TYR A 1 161 ? 10.540 -10.903 0.849 1.00 83.56 161 TYR A CA 1
ATOM 1243 C C . TYR A 1 161 ? 10.232 -10.175 2.160 1.00 83.56 161 TYR A C 1
ATOM 1245 O O . TYR A 1 161 ? 9.210 -10.451 2.785 1.00 83.56 161 TYR A O 1
ATOM 1253 N N . VAL A 1 162 ? 11.070 -9.211 2.557 1.00 86.94 162 VAL A N 1
ATOM 1254 C CA . VAL A 1 162 ? 10.828 -8.389 3.753 1.00 86.94 162 VAL A CA 1
ATOM 1255 C C . VAL A 1 162 ? 9.546 -7.570 3.598 1.00 86.94 162 VAL A C 1
ATOM 1257 O O . VAL A 1 162 ? 8.718 -7.563 4.505 1.00 86.94 162 VAL A O 1
ATOM 1260 N N . ILE A 1 163 ? 9.335 -6.936 2.439 1.00 85.75 163 ILE A N 1
ATOM 1261 C CA . ILE A 1 163 ? 8.102 -6.188 2.149 1.00 85.75 163 ILE A CA 1
ATOM 1262 C C . ILE A 1 163 ? 6.879 -7.103 2.240 1.00 85.75 163 ILE A C 1
ATOM 1264 O O . ILE A 1 163 ? 5.879 -6.712 2.842 1.00 85.75 163 ILE A O 1
ATOM 1268 N N . LEU A 1 164 ? 6.952 -8.317 1.689 1.00 87.44 164 LEU A N 1
ATOM 1269 C CA . LEU A 1 164 ? 5.858 -9.283 1.755 1.00 87.44 164 LEU A CA 1
ATOM 1270 C C . LEU A 1 164 ? 5.541 -9.673 3.204 1.00 87.44 164 LEU A C 1
ATOM 1272 O O . LEU A 1 164 ? 4.386 -9.592 3.614 1.00 87.44 164 LEU A O 1
ATOM 1276 N N . ALA A 1 165 ? 6.558 -10.038 3.988 1.00 90.44 165 ALA A N 1
ATOM 1277 C CA . ALA A 1 165 ? 6.394 -10.448 5.380 1.00 90.44 165 ALA A CA 1
ATOM 1278 C C . ALA A 1 165 ? 5.785 -9.328 6.239 1.00 90.44 165 ALA A C 1
ATOM 1280 O O . ALA A 1 165 ? 4.789 -9.544 6.930 1.00 90.44 165 ALA A O 1
ATOM 1281 N N . VAL A 1 166 ? 6.326 -8.110 6.138 1.00 90.31 166 VAL A N 1
ATOM 1282 C CA . VAL A 1 166 ? 5.814 -6.938 6.865 1.00 90.31 166 VAL A CA 1
ATOM 1283 C C . VAL A 1 166 ? 4.390 -6.597 6.426 1.00 90.31 166 VAL A C 1
ATOM 1285 O O . VAL A 1 166 ? 3.556 -6.263 7.265 1.00 90.31 166 VAL A O 1
ATOM 1288 N N . SER A 1 167 ? 4.074 -6.733 5.136 1.00 89.38 167 SER A N 1
ATOM 1289 C CA . SER A 1 167 ? 2.720 -6.493 4.631 1.00 89.38 167 SER A CA 1
ATOM 1290 C C . SER A 1 167 ? 1.709 -7.492 5.191 1.00 89.38 167 SER A C 1
ATOM 1292 O O . SER A 1 167 ? 0.625 -7.089 5.604 1.00 89.38 167 SER A O 1
ATOM 1294 N N . VAL A 1 168 ? 2.047 -8.786 5.230 1.00 91.69 168 VAL A N 1
ATOM 1295 C CA . VAL A 1 168 ? 1.169 -9.827 5.793 1.00 91.69 168 VAL A CA 1
ATOM 1296 C C . VAL A 1 168 ? 0.908 -9.565 7.275 1.00 91.69 168 VAL A C 1
ATOM 1298 O O . VAL A 1 168 ? -0.245 -9.601 7.704 1.00 91.69 168 VAL A O 1
ATOM 1301 N N . LEU A 1 169 ? 1.949 -9.217 8.038 1.00 93.38 169 LEU A N 1
ATOM 1302 C CA . LEU A 1 169 ? 1.801 -8.821 9.439 1.00 93.38 169 LEU A CA 1
ATOM 1303 C C . LEU A 1 169 ? 0.902 -7.585 9.580 1.00 93.38 169 LEU A C 1
ATOM 1305 O O . LEU A 1 169 ? -0.035 -7.608 10.375 1.00 93.38 169 LEU A O 1
ATOM 1309 N N . GLY A 1 170 ? 1.104 -6.550 8.762 1.00 91.12 170 GLY A N 1
ATOM 1310 C CA . GLY A 1 170 ? 0.273 -5.343 8.772 1.00 91.12 170 GLY A CA 1
ATOM 1311 C C . GLY A 1 170 ? -1.207 -5.624 8.494 1.00 91.12 170 GLY A C 1
ATOM 1312 O O . GLY A 1 170 ? -2.073 -5.178 9.248 1.00 91.12 170 GLY A O 1
ATOM 1313 N N . PHE A 1 171 ? -1.514 -6.418 7.464 1.00 91.50 171 PHE A N 1
ATOM 1314 C CA . PHE A 1 171 ? -2.896 -6.802 7.158 1.00 91.50 171 PHE A CA 1
ATOM 1315 C C . PHE A 1 171 ? -3.507 -7.698 8.240 1.00 91.50 171 PHE A C 1
ATOM 1317 O O . PHE A 1 171 ? -4.671 -7.509 8.583 1.00 91.50 171 PHE A O 1
ATOM 1324 N N . SER A 1 172 ? -2.74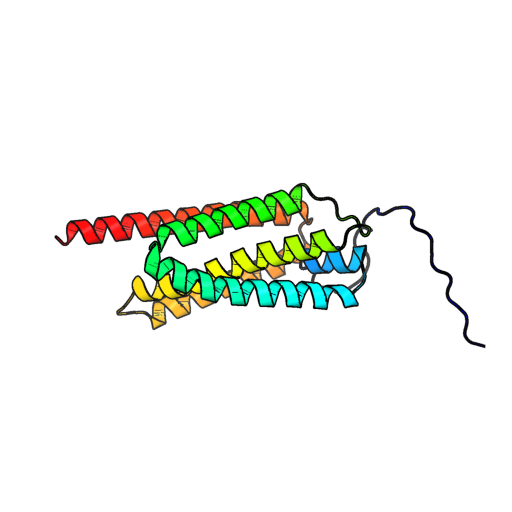5 -8.628 8.827 1.00 92.50 172 SER A N 1
ATOM 1325 C CA . SER A 1 172 ? -3.232 -9.432 9.958 1.00 92.50 172 SER A CA 1
ATOM 1326 C C . SER A 1 172 ? -3.575 -8.569 11.176 1.00 92.50 172 SER A C 1
ATOM 1328 O O . SER A 1 172 ? -4.641 -8.744 11.760 1.00 92.50 172 SER A O 1
ATOM 1330 N N . GLY A 1 173 ? -2.740 -7.574 11.499 1.00 91.62 173 GLY A N 1
ATOM 1331 C CA . GLY A 1 173 ? -3.008 -6.606 12.561 1.00 91.62 173 GLY A CA 1
ATOM 1332 C C . GLY A 1 173 ? -4.286 -5.813 12.301 1.00 91.62 173 GLY A C 1
ATOM 1333 O O . GLY A 1 173 ? -5.125 -5.692 13.190 1.00 91.62 173 GLY A O 1
ATOM 1334 N N . TYR A 1 174 ? -4.483 -5.3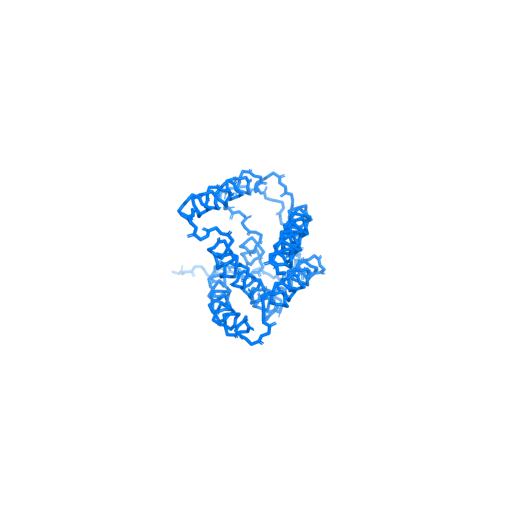58 11.061 1.00 90.69 174 TYR A N 1
ATOM 1335 C CA . TYR A 1 174 ? -5.721 -4.700 10.645 1.00 90.69 174 TYR A CA 1
ATOM 1336 C C . TYR A 1 174 ? -6.960 -5.578 10.888 1.00 90.69 174 TYR A C 1
ATOM 1338 O O . TYR A 1 174 ? -7.919 -5.117 11.509 1.00 90.69 174 TYR A O 1
ATOM 1346 N N . TYR A 1 175 ? -6.944 -6.846 10.457 1.00 92.31 175 TYR A N 1
ATOM 1347 C CA . TYR A 1 175 ? -8.077 -7.751 10.683 1.00 92.31 175 TYR A CA 1
ATOM 1348 C C . TYR A 1 175 ? -8.342 -7.987 12.169 1.00 92.31 175 TYR A C 1
ATOM 1350 O O . TYR A 1 175 ? -9.500 -7.990 12.578 1.00 92.31 175 TYR A O 1
ATOM 1358 N N . THR A 1 176 ? -7.301 -8.131 12.989 1.00 91.56 176 THR A N 1
ATOM 1359 C CA . THR A 1 176 ? -7.453 -8.285 14.440 1.00 91.56 176 THR A CA 1
ATOM 1360 C C . THR A 1 176 ? -8.157 -7.078 15.060 1.00 91.56 176 THR A C 1
ATOM 1362 O O . THR A 1 176 ? -9.126 -7.256 15.796 1.00 91.56 176 THR A O 1
ATOM 1365 N N . VAL A 1 177 ? -7.741 -5.852 14.725 1.00 90.88 177 VAL A N 1
ATOM 1366 C CA . VAL A 1 177 ? -8.386 -4.627 15.237 1.00 90.88 177 VAL A CA 1
ATOM 1367 C C . VAL A 1 177 ? -9.835 -4.527 14.761 1.00 90.88 177 VAL A C 1
ATOM 1369 O O . VAL A 1 177 ? -10.723 -4.206 15.545 1.00 90.88 177 VAL A O 1
ATOM 1372 N N . GLU A 1 178 ? -10.105 -4.851 13.499 1.00 88.44 178 GLU A N 1
ATOM 1373 C CA . GLU A 1 178 ? -11.455 -4.837 12.930 1.00 88.44 178 GLU A CA 1
ATOM 1374 C C . GLU A 1 178 ? -12.387 -5.877 13.590 1.00 88.44 178 GLU A C 1
ATOM 1376 O O . GLU A 1 178 ? -13.581 -5.617 13.767 1.00 88.44 178 GLU A O 1
ATOM 1381 N N . LEU A 1 179 ? -11.861 -7.040 13.990 1.00 88.88 179 LEU A N 1
ATOM 1382 C CA . LEU A 1 179 ? -12.605 -8.053 14.746 1.00 88.88 179 LEU A CA 1
ATOM 1383 C C . LEU A 1 179 ? -12.893 -7.597 16.180 1.00 88.88 179 LEU A C 1
ATOM 1385 O O . LEU A 1 179 ? -14.022 -7.758 16.645 1.00 88.88 179 LEU A O 1
ATOM 1389 N N . ILE A 1 180 ? -11.908 -7.001 16.857 1.00 89.69 180 ILE A N 1
ATOM 1390 C CA . ILE A 1 180 ? -12.077 -6.439 18.207 1.00 89.69 180 ILE A CA 1
ATOM 1391 C C . ILE A 1 180 ? -13.124 -5.322 18.185 1.00 89.69 180 ILE A C 1
ATOM 1393 O O . ILE A 1 180 ? -14.045 -5.328 18.996 1.00 89.69 180 ILE A O 1
ATOM 1397 N N . TYR A 1 181 ? -13.038 -4.411 17.213 1.00 86.75 181 TYR A N 1
ATOM 1398 C CA . TYR A 1 181 ? -13.993 -3.317 17.047 1.00 86.75 181 TYR A CA 1
ATOM 1399 C C . TYR A 1 181 ? -15.425 -3.828 16.849 1.00 86.75 181 TYR A C 1
ATOM 1401 O O . TYR A 1 181 ? -16.364 -3.328 17.462 1.00 86.75 181 TYR A O 1
ATOM 1409 N N . PHE A 1 182 ? -15.603 -4.862 16.024 1.00 83.81 182 PHE A N 1
ATOM 1410 C CA . PHE A 1 182 ? -16.918 -5.457 15.788 1.00 83.81 182 PHE A CA 1
ATOM 1411 C C . PHE A 1 182 ? -17.476 -6.194 17.004 1.00 83.81 182 PHE A C 1
ATOM 1413 O O . PHE A 1 182 ? -18.685 -6.167 17.224 1.00 83.81 182 PHE A O 1
ATOM 1420 N N . LYS A 1 183 ? -16.613 -6.844 17.789 1.00 86.56 183 LYS A N 1
ATOM 1421 C CA . LYS A 1 183 ? -17.015 -7.501 19.031 1.00 86.56 183 LYS A CA 1
ATOM 1422 C C . LYS A 1 183 ? -17.469 -6.473 20.073 1.00 86.56 183 LYS A C 1
ATOM 1424 O O . LYS A 1 183 ? -18.593 -6.574 20.544 1.00 86.56 183 LYS A O 1
ATOM 1429 N N . ASN A 1 184 ? -16.681 -5.424 20.309 1.00 83.75 184 ASN A N 1
ATOM 1430 C CA . ASN A 1 184 ? -17.044 -4.362 21.254 1.00 83.75 184 ASN A CA 1
ATOM 1431 C C . ASN A 1 184 ? -18.337 -3.625 20.862 1.00 83.75 184 ASN A C 1
ATOM 1433 O O . ASN A 1 184 ? -19.101 -3.229 21.732 1.00 83.75 184 ASN A O 1
ATOM 1437 N N . ASN A 1 185 ? -18.610 -3.452 19.563 1.00 76.94 185 ASN A N 1
ATOM 1438 C CA . ASN A 1 185 ? -19.874 -2.859 19.111 1.00 76.94 185 ASN A CA 1
ATOM 1439 C C . ASN A 1 185 ? -21.084 -3.787 19.309 1.00 76.94 185 ASN A C 1
ATOM 1441 O O . ASN A 1 185 ? -22.197 -3.295 19.462 1.00 76.94 185 ASN A O 1
ATOM 1445 N N . LYS A 1 186 ? -20.890 -5.113 19.296 1.00 70.19 186 LYS A N 1
ATOM 1446 C CA . LYS A 1 186 ? -21.951 -6.078 19.620 1.00 70.19 186 LYS A CA 1
ATOM 1447 C C . LYS A 1 186 ? -22.250 -6.141 21.113 1.00 70.19 186 LYS A C 1
ATOM 1449 O O . LYS A 1 186 ? -23.404 -6.320 21.461 1.00 70.19 186 LYS A O 1
ATOM 1454 N N . ASP A 1 187 ? -21.233 -5.993 21.957 1.00 60.38 187 ASP A N 1
ATOM 1455 C CA . ASP A 1 187 ? -21.380 -6.053 23.418 1.00 60.38 187 ASP A CA 1
ATOM 1456 C C . ASP A 1 187 ? -22.046 -4.781 24.006 1.00 60.38 187 ASP A C 1
ATOM 1458 O O . ASP A 1 187 ? -22.403 -4.758 25.180 1.00 60.38 187 ASP A O 1
ATOM 1462 N N . SER A 1 188 ? -22.232 -3.730 23.192 1.00 54.41 188 SER A N 1
ATOM 1463 C CA . SER A 1 188 ? -22.932 -2.481 23.550 1.00 54.41 188 SER A CA 1
ATOM 1464 C C . SER A 1 188 ? -24.445 -2.485 23.254 1.00 54.41 188 SER A C 1
ATOM 1466 O O . SER A 1 188 ? -25.079 -1.439 23.410 1.00 54.41 188 SER A O 1
ATOM 1468 N N . TYR A 1 189 ? -25.026 -3.607 22.810 1.00 40.44 189 TYR A N 1
ATOM 1469 C CA . TYR A 1 189 ? -26.461 -3.763 22.508 1.00 40.44 189 TYR A CA 1
ATOM 1470 C C . TYR A 1 189 ? -27.066 -4.916 23.311 1.00 40.44 189 TYR A C 1
ATOM 1472 O O . TYR A 1 189 ? -28.221 -4.766 23.766 1.00 40.44 189 TYR A O 1
#

Sequence (189 aa):
MVPTRRRPSAQGIKCPKVHSGHIPATSLRSYVACAWGTYHVGLVAVCYGVACGASSLLSGWCVRHCGRRPVFTVAAVVNVVSVVFLLLWIPDSKFPKMFFFASALWGIHVGIVWSQLRAFYGVLFPSDEEAAFSAFHLWSGLGFCVAFGFSNFFCISHKLYVILAVSVLGFSGYYTVELIYFKNNKDSY

Radius of gyration: 20.46 Å; chains: 1; bounding box: 59×32×60 Å

Foldseek 3Di:
DDDDDDDDDDDDPPPDDDDDDDDQCPPLQSLCCSQPNNVCSVVLVVLLVVLLVVLLVVLVVCCVPPNLVVLLVVLLVLLVVLLVCVLPDDDHSVDPVSSSVSSSSNSNSNSSCVNSVLVVQCVVCVPPSVVSVVVVVVVVVVVVVVCSVCRVPDDPNVVSVVVNVVSVVVSVVVVVVVVVVVVVVVVVD

InterPro domains:
  IPR011701 Major facilitator superfamily [PF07690] (41-170)
  IPR036259 MFS transporter superfamily [G3DSA:1.20.1250.20] (22-181)
  IPR036259 MFS transporter superfamily [SSF103473] (36-164)
  IPR051951 UNC-93 regulatory protein [PTHR19444] (28-181)